Protein AF-A0A2J7ZJS0-F1 (afdb_monomer_lite)

Secondary structure (DSSP, 8-state):
--SHHHHS-TTS-------PPTTBTTTB-SS----HHHHHHHTHHHHHHS-TTSPPS--HHHHHHHHHHH----TT--------HHHHT--TTT---S---SS--TTHHHHHH-GGG-GGGPPPS---HHHHHHHHHHS--TTSPPP------TTS-TT---S--S--SS-PPPHHHHHT----HHHHSPPTTTTS--STTS---PPTT-TT---S--SS-TTSPPPSS--TT-----S-PPPHHHHHS--TTGGGT--THHHHS--

pLDDT: mean 88.12, std 5.74, range [55.56, 97.56]

Sequence (267 aa):
MIRSSKREPLGGSYIRGHQIPGGLGTERPFGVAYDARGKDLARQAATVVFPTDRPSDDDPATHQQYVRSHADFLPGEQRRRDYNWDSAGIDPTAHRFGGVDKDPQRDGVRKALQPSLDPALQAPKVLPKLHEDYKATATDYLGRPKQLGTGNRTNLPPDHTFGVPSMRKGREPGVVQLLTGKYGQDEQAPDADLGKSLREGFRNQTKPGDQDRSFGVPTIRTDVRLPKLRSVASAQNYGNEPDAGQVLRPPLAADLGISDEQFVSLR

Radius of gyration: 97.0 Å; chains: 1; bounding box: 169×39×274 Å

Structure (mmCIF, N/CA/C/O backbone):
data_AF-A0A2J7ZJS0-F1
#
_entry.id   AF-A0A2J7ZJS0-F1
#
loop_
_atom_site.group_PDB
_atom_site.id
_atom_site.type_symbol
_atom_site.label_atom_id
_atom_site.label_alt_id
_atom_site.label_comp_id
_atom_site.label_asym_id
_atom_site.label_entity_id
_atom_site.label_seq_id
_atom_site.pdbx_PDB_ins_code
_atom_site.Cartn_x
_atom_site.Cartn_y
_atom_site.Cartn_z
_atom_site.occupancy
_atom_site.B_iso_or_equiv
_atom_site.auth_seq_id
_atom_site.auth_comp_id
_atom_site.auth_asym_id
_atom_site.auth_atom_id
_atom_site.pdbx_PDB_model_num
ATOM 1 N N . MET A 1 1 ? 99.210 -16.084 -148.920 1.00 55.56 1 MET A N 1
ATOM 2 C CA . MET A 1 1 ? 97.999 -16.614 -148.241 1.00 55.56 1 MET A CA 1
ATOM 3 C C . MET A 1 1 ? 96.775 -15.829 -148.703 1.00 55.56 1 MET A C 1
ATOM 5 O O . MET A 1 1 ? 96.802 -14.608 -148.619 1.00 55.56 1 MET A O 1
ATOM 9 N N . ILE A 1 2 ? 95.738 -16.500 -149.215 1.00 61.75 2 ILE A N 1
ATOM 10 C CA . ILE A 1 2 ? 94.553 -15.884 -149.849 1.00 61.75 2 ILE A CA 1
ATOM 11 C C . ILE A 1 2 ? 93.527 -15.457 -148.774 1.00 61.75 2 ILE A C 1
ATOM 13 O O . ILE A 1 2 ? 93.355 -16.148 -147.777 1.00 61.75 2 ILE A O 1
ATOM 17 N N . ARG A 1 3 ? 92.837 -14.315 -148.947 1.00 69.44 3 ARG A N 1
ATOM 18 C CA . ARG A 1 3 ? 91.834 -13.794 -147.981 1.00 69.44 3 ARG A CA 1
ATOM 19 C C . ARG A 1 3 ? 90.576 -14.666 -147.840 1.00 69.44 3 ARG A C 1
ATOM 21 O O . ARG A 1 3 ? 89.982 -14.655 -146.764 1.00 69.44 3 ARG A O 1
ATOM 28 N N . SER A 1 4 ? 90.188 -15.399 -148.887 1.00 77.12 4 SER A N 1
ATOM 29 C CA . SER A 1 4 ? 89.011 -16.288 -148.889 1.00 77.12 4 SER A CA 1
ATOM 30 C C . SER A 1 4 ? 89.107 -17.344 -147.781 1.00 77.12 4 SER A C 1
ATOM 32 O O . SER A 1 4 ? 88.191 -17.456 -146.972 1.00 77.12 4 SER A O 1
ATOM 34 N N . SER A 1 5 ? 90.277 -17.970 -147.598 1.00 75.75 5 SER A N 1
ATOM 35 C CA . SER A 1 5 ? 90.465 -19.009 -146.575 1.00 75.75 5 SER A CA 1
ATOM 36 C C . SER A 1 5 ? 90.350 -18.512 -145.125 1.00 75.75 5 SER A C 1
ATOM 38 O O . SER A 1 5 ? 90.209 -19.327 -144.221 1.00 75.75 5 SER A O 1
ATOM 40 N N . LYS A 1 6 ? 90.437 -17.194 -144.871 1.00 75.38 6 LYS A N 1
ATOM 41 C CA . LYS A 1 6 ? 90.268 -16.603 -143.527 1.00 75.38 6 LYS A CA 1
ATOM 42 C C . LYS A 1 6 ? 88.839 -16.138 -143.247 1.00 75.38 6 LYS A C 1
ATOM 44 O O . LYS A 1 6 ? 88.451 -16.081 -142.087 1.00 75.38 6 LYS A O 1
ATOM 49 N N . ARG A 1 7 ? 88.093 -15.733 -144.280 1.00 79.38 7 ARG A N 1
ATOM 50 C CA . ARG A 1 7 ? 86.730 -15.188 -144.144 1.00 79.38 7 ARG A CA 1
ATOM 51 C C . ARG A 1 7 ? 85.646 -16.248 -144.297 1.00 79.38 7 ARG A C 1
ATOM 53 O O . ARG A 1 7 ? 84.594 -16.093 -143.691 1.00 79.38 7 ARG A O 1
ATOM 60 N N . GLU A 1 8 ? 85.930 -17.312 -145.043 1.00 81.12 8 GLU A N 1
ATOM 61 C CA . GLU A 1 8 ? 84.989 -18.394 -145.347 1.00 81.12 8 GLU A CA 1
ATOM 62 C C . GLU A 1 8 ? 85.603 -19.774 -145.018 1.00 81.12 8 GLU A C 1
ATOM 64 O O . GLU A 1 8 ? 85.788 -20.604 -145.910 1.00 81.12 8 GLU A O 1
ATOM 69 N N . PRO A 1 9 ? 85.997 -20.039 -143.754 1.00 81.00 9 PRO A N 1
ATOM 70 C CA . PRO A 1 9 ? 86.455 -21.369 -143.357 1.00 81.00 9 PRO A CA 1
ATOM 71 C C . PRO A 1 9 ? 85.288 -22.373 -143.399 1.00 81.00 9 PRO A C 1
ATOM 73 O O . PRO A 1 9 ? 84.231 -22.130 -142.821 1.00 81.00 9 PRO A O 1
ATOM 76 N N . LEU A 1 10 ? 85.470 -23.522 -144.059 1.00 80.25 10 LEU A N 1
ATOM 77 C CA . LEU A 1 10 ? 84.438 -24.563 -144.132 1.00 80.25 10 LEU A CA 1
ATOM 78 C C . LEU A 1 10 ? 84.089 -25.066 -142.717 1.00 80.25 10 LEU A C 1
ATOM 80 O O . LEU A 1 10 ? 84.957 -25.567 -142.007 1.00 80.25 10 LEU A O 1
ATOM 84 N N . GLY A 1 11 ? 82.825 -24.924 -142.307 1.00 79.81 11 GLY A N 1
ATOM 85 C CA . GLY A 1 11 ? 82.329 -25.376 -140.998 1.00 79.81 11 GLY A CA 1
ATOM 86 C C . GLY A 1 11 ? 82.620 -24.444 -139.812 1.00 79.81 11 GLY A C 1
ATOM 87 O O . GLY A 1 11 ? 82.231 -24.765 -138.692 1.00 79.81 11 GLY A O 1
ATOM 88 N N . GLY A 1 12 ? 83.258 -23.289 -140.033 1.00 76.75 12 GLY A N 1
ATOM 89 C CA . GLY A 1 12 ? 83.481 -22.262 -139.011 1.00 76.75 12 GLY A CA 1
ATOM 90 C C . GLY A 1 12 ? 82.881 -20.916 -139.414 1.00 76.75 12 GLY A C 1
ATOM 91 O O . GLY A 1 12 ? 82.776 -20.597 -140.595 1.00 76.75 12 GLY A O 1
ATOM 92 N N . SER A 1 13 ? 82.495 -20.094 -138.440 1.00 80.31 13 SER A N 1
ATOM 93 C CA . SER A 1 13 ? 82.161 -18.692 -138.708 1.00 80.31 13 SER A CA 1
ATOM 94 C C . SER A 1 13 ? 83.426 -17.829 -138.739 1.00 80.31 13 SER A C 1
ATOM 96 O O . SER A 1 13 ? 84.497 -18.231 -138.278 1.00 80.31 13 SER A O 1
ATOM 98 N N . TYR A 1 14 ? 83.323 -16.625 -139.305 1.00 83.00 14 TYR A N 1
ATOM 99 C CA . TYR A 1 14 ? 84.452 -15.702 -139.369 1.00 83.00 14 TYR A CA 1
ATOM 100 C C . TYR A 1 14 ? 84.923 -15.287 -137.967 1.00 83.00 14 TYR A C 1
ATOM 102 O O . TYR A 1 14 ? 84.247 -14.537 -137.257 1.00 83.00 14 TYR A O 1
ATOM 110 N N . ILE A 1 15 ? 86.127 -15.720 -137.595 1.00 81.00 15 ILE A N 1
ATOM 111 C CA . ILE A 1 15 ? 86.771 -15.326 -136.343 1.00 81.00 15 ILE A CA 1
ATOM 112 C C . ILE A 1 15 ? 87.424 -13.956 -136.555 1.00 81.00 15 ILE A C 1
ATOM 114 O O . ILE A 1 15 ? 88.461 -13.832 -137.204 1.00 81.00 15 ILE A O 1
ATOM 118 N N . ARG A 1 16 ? 86.813 -12.907 -135.990 1.00 83.56 16 ARG A N 1
ATOM 119 C CA . ARG A 1 16 ? 87.243 -11.501 -136.149 1.00 83.56 16 ARG A CA 1
ATOM 120 C C . ARG A 1 16 ? 88.568 -11.150 -135.451 1.00 83.56 16 ARG A C 1
ATOM 122 O O . ARG A 1 16 ? 89.019 -10.016 -135.560 1.00 83.56 16 ARG A O 1
ATOM 129 N N . GLY A 1 17 ? 89.181 -12.095 -134.734 1.00 80.56 17 GLY A N 1
ATOM 130 C CA . GLY A 1 17 ? 90.431 -11.886 -133.994 1.00 80.56 17 GLY A CA 1
ATOM 131 C C . GLY A 1 17 ? 90.286 -11.021 -132.736 1.00 80.56 17 GLY A C 1
ATOM 132 O O . GLY A 1 17 ? 91.285 -10.517 -132.232 1.00 80.56 17 GLY A O 1
ATOM 133 N N . HIS A 1 18 ? 89.063 -10.822 -132.233 1.00 83.94 18 HIS A N 1
ATOM 134 C CA . HIS A 1 18 ? 88.839 -10.087 -130.988 1.00 83.94 18 HIS A CA 1
ATOM 135 C C . HIS A 1 18 ? 89.354 -10.884 -129.785 1.00 83.94 18 HIS A C 1
ATOM 137 O O . HIS A 1 18 ? 89.068 -12.074 -129.654 1.00 83.94 18 HIS A O 1
ATOM 143 N N . GLN A 1 19 ? 90.078 -10.209 -128.894 1.00 84.19 19 GLN A N 1
ATOM 144 C CA . GLN A 1 19 ? 90.468 -10.760 -127.600 1.00 84.19 19 GLN A CA 1
ATOM 145 C C . GLN A 1 19 ? 89.268 -10.657 -126.655 1.00 84.19 19 GLN A C 1
ATOM 147 O O . GLN A 1 19 ? 88.957 -9.582 -126.145 1.00 84.19 19 GLN A O 1
ATOM 152 N N . ILE A 1 20 ? 88.547 -11.764 -126.486 1.00 82.06 20 ILE A N 1
ATOM 153 C CA . ILE A 1 20 ? 87.419 -11.837 -125.555 1.00 82.06 20 ILE A CA 1
ATOM 154 C C . ILE A 1 20 ? 87.986 -11.988 -124.129 1.00 82.06 20 ILE A C 1
ATOM 156 O O . ILE A 1 20 ? 88.898 -12.797 -123.941 1.00 82.06 20 ILE A O 1
ATOM 160 N N . PRO A 1 21 ? 87.487 -11.233 -123.125 1.00 83.31 21 PRO A N 1
ATOM 161 C CA . PRO A 1 21 ? 87.915 -11.387 -121.736 1.00 83.31 21 PRO A CA 1
ATOM 162 C C . PRO A 1 21 ? 87.763 -12.833 -121.253 1.00 83.31 21 PRO A C 1
ATOM 164 O O . PRO A 1 21 ? 86.739 -13.469 -121.509 1.00 83.31 21 PRO A O 1
ATOM 167 N N . GLY A 1 22 ? 88.768 -13.337 -120.532 1.00 83.88 22 GLY A N 1
ATOM 168 C CA . GLY A 1 22 ? 88.784 -14.710 -120.022 1.00 83.88 22 GLY A CA 1
ATOM 169 C C . GLY A 1 22 ? 87.493 -15.080 -119.280 1.00 83.88 22 GLY A C 1
ATOM 170 O O . GLY A 1 22 ? 86.962 -14.302 -118.478 1.00 83.88 22 GLY A O 1
ATOM 171 N N . GLY A 1 23 ? 86.957 -16.258 -119.597 1.00 82.56 23 GLY A N 1
ATOM 172 C CA . GLY A 1 23 ? 85.723 -16.783 -119.012 1.00 82.56 23 GLY A CA 1
ATOM 173 C C . GLY A 1 23 ? 84.426 -16.265 -119.650 1.00 82.56 23 GLY A C 1
ATOM 174 O O . GLY A 1 23 ? 83.370 -16.818 -119.360 1.00 82.56 23 GLY A O 1
ATOM 175 N N . LEU A 1 24 ? 84.452 -15.240 -120.514 1.00 84.31 24 LEU A N 1
ATOM 176 C CA . LEU A 1 24 ? 83.245 -14.743 -121.187 1.00 84.31 24 LEU A CA 1
ATOM 177 C C . LEU A 1 24 ? 82.911 -15.630 -122.399 1.00 84.31 24 LEU A C 1
ATOM 179 O O . LEU A 1 24 ? 83.672 -15.698 -123.362 1.00 84.31 24 LEU A O 1
ATOM 183 N N . GLY A 1 25 ? 81.777 -16.326 -122.334 1.00 79.38 25 GLY A N 1
ATOM 184 C CA . GLY A 1 25 ? 81.387 -17.359 -123.300 1.00 79.38 25 GLY A CA 1
ATOM 185 C C . GLY A 1 25 ? 81.728 -18.792 -122.872 1.00 79.38 25 GLY A C 1
ATOM 186 O O . GLY A 1 25 ? 81.309 -19.721 -123.558 1.00 79.38 25 GLY A O 1
ATOM 187 N N . THR A 1 26 ? 82.424 -18.978 -121.740 1.00 82.19 26 THR A N 1
ATOM 188 C CA . THR A 1 26 ? 82.651 -20.292 -121.104 1.00 82.19 26 THR A CA 1
ATOM 189 C C . THR A 1 26 ? 82.093 -20.344 -119.677 1.00 82.19 26 THR A C 1
ATOM 191 O O . THR A 1 26 ? 81.138 -21.070 -119.432 1.00 82.19 26 THR A O 1
ATOM 194 N N . GLU A 1 27 ? 82.635 -19.555 -118.745 1.00 85.50 27 GLU A N 1
ATOM 195 C CA . GLU A 1 27 ? 82.229 -19.522 -117.325 1.00 85.50 27 GLU A CA 1
ATOM 196 C C . GLU A 1 27 ? 81.089 -18.533 -117.055 1.00 85.50 27 GLU A C 1
ATOM 198 O O . GLU A 1 27 ? 80.225 -18.770 -116.213 1.00 85.50 27 GLU A O 1
ATOM 203 N N . ARG A 1 28 ? 81.088 -17.404 -117.770 1.00 85.75 28 ARG A N 1
ATOM 204 C CA . ARG A 1 28 ? 80.085 -16.345 -117.658 1.00 85.75 28 ARG A CA 1
ATOM 205 C C . ARG A 1 28 ? 79.353 -16.184 -118.987 1.00 85.75 28 ARG A C 1
ATOM 207 O O . ARG A 1 28 ? 80.011 -16.049 -120.026 1.00 85.75 28 ARG A O 1
ATOM 214 N N . PRO A 1 29 ? 78.012 -16.159 -118.979 1.00 85.06 29 PRO A N 1
ATOM 215 C CA . PRO A 1 29 ? 77.243 -15.856 -120.175 1.00 85.06 29 PRO A CA 1
ATOM 216 C C . PRO A 1 29 ? 77.424 -14.386 -120.579 1.00 85.06 29 PRO A C 1
ATOM 218 O O . PRO A 1 29 ? 77.841 -13.543 -119.784 1.00 85.06 29 PRO A O 1
ATOM 221 N N . PHE A 1 30 ? 77.095 -14.070 -121.829 1.00 85.44 30 PHE A N 1
ATOM 222 C CA . PHE A 1 30 ? 77.044 -12.688 -122.303 1.00 85.44 30 PHE A CA 1
ATOM 223 C C . PHE A 1 30 ? 75.786 -11.976 -121.768 1.00 85.44 30 PHE A C 1
ATOM 225 O O . PHE A 1 30 ? 74.719 -12.581 -121.695 1.00 85.44 30 PHE A O 1
ATOM 232 N N . GLY A 1 31 ? 75.900 -10.683 -121.441 1.00 86.62 31 GLY A N 1
ATOM 233 C CA . GLY A 1 31 ? 74.803 -9.850 -120.920 1.00 86.62 31 GLY A CA 1
ATOM 234 C C . GLY A 1 31 ? 74.948 -9.478 -119.437 1.00 86.62 31 GLY A C 1
ATOM 235 O O . GLY A 1 31 ? 75.905 -9.876 -118.776 1.00 86.62 31 GLY A O 1
ATOM 236 N N . VAL A 1 32 ? 74.007 -8.679 -118.915 1.00 84.19 32 VAL A N 1
ATOM 237 C CA . VAL A 1 32 ? 73.956 -8.305 -117.488 1.00 84.19 32 VAL A CA 1
ATOM 238 C C . VAL A 1 32 ? 73.224 -9.395 -116.716 1.00 84.19 32 VAL A C 1
ATOM 240 O O . VAL A 1 32 ? 72.047 -9.655 -116.961 1.00 84.19 32 VAL A O 1
ATOM 243 N N . ALA A 1 33 ? 73.916 -10.026 -115.772 1.00 81.25 33 ALA A N 1
ATOM 244 C CA . ALA A 1 33 ? 73.309 -11.029 -114.914 1.00 81.25 33 ALA A CA 1
ATOM 245 C C . ALA A 1 33 ? 72.461 -10.359 -113.822 1.00 81.25 33 ALA A C 1
ATOM 247 O O . ALA A 1 33 ? 72.962 -9.553 -113.038 1.00 81.25 33 ALA A O 1
ATOM 248 N N . TYR A 1 34 ? 71.185 -10.732 -113.746 1.00 80.75 34 TYR A N 1
ATOM 249 C CA . TYR A 1 34 ? 70.362 -10.554 -112.556 1.00 80.75 34 TYR A CA 1
ATOM 250 C C . TYR A 1 34 ? 69.972 -11.941 -112.052 1.00 80.75 34 TYR A C 1
ATOM 252 O O . TYR A 1 34 ? 69.496 -12.780 -112.818 1.00 80.75 34 TYR A O 1
ATOM 260 N N . ASP A 1 35 ? 70.210 -12.207 -110.770 1.00 82.44 35 ASP A N 1
ATOM 261 C CA . ASP A 1 35 ? 69.960 -13.529 -110.204 1.00 82.44 35 ASP A CA 1
ATOM 262 C C . ASP A 1 35 ? 68.472 -13.708 -109.886 1.00 82.44 35 ASP A C 1
ATOM 264 O O . ASP A 1 35 ? 68.023 -13.503 -108.759 1.00 82.44 35 ASP A O 1
ATOM 268 N N . ALA A 1 36 ? 67.682 -14.027 -110.913 1.00 81.56 36 ALA A N 1
ATOM 269 C CA . ALA A 1 36 ? 66.245 -14.240 -110.779 1.00 81.56 36 ALA A CA 1
ATOM 270 C C . ALA A 1 36 ? 65.928 -15.354 -109.769 1.00 81.56 36 ALA A C 1
ATOM 272 O O . ALA A 1 36 ? 65.053 -15.186 -108.924 1.00 81.56 36 ALA A O 1
ATOM 273 N N . ARG A 1 37 ? 66.673 -16.469 -109.820 1.00 82.62 37 ARG A N 1
ATOM 274 C CA . ARG A 1 37 ? 66.463 -17.615 -108.925 1.00 82.62 37 ARG A CA 1
ATOM 275 C C . ARG A 1 37 ? 66.959 -17.333 -107.513 1.00 82.62 37 ARG A C 1
ATOM 277 O O . ARG A 1 37 ? 66.255 -17.669 -106.571 1.00 82.62 37 ARG A O 1
ATOM 284 N N . GLY A 1 38 ? 68.121 -16.702 -107.352 1.00 84.62 38 GLY A N 1
ATOM 285 C CA . GLY A 1 38 ? 68.640 -16.337 -106.033 1.00 84.62 38 GLY A CA 1
ATOM 286 C C . GLY A 1 38 ? 67.782 -15.289 -105.330 1.00 84.62 38 GLY A C 1
ATOM 287 O O . GLY A 1 38 ? 67.537 -15.413 -104.133 1.00 84.62 38 GLY A O 1
ATOM 288 N N . LYS A 1 39 ? 67.245 -14.301 -106.060 1.00 83.00 39 LYS A N 1
ATOM 289 C CA . LYS A 1 39 ? 66.316 -13.308 -105.492 1.00 83.00 39 LYS A CA 1
ATOM 290 C C . LYS A 1 39 ? 64.971 -13.911 -105.094 1.00 83.00 39 LYS A C 1
ATOM 292 O O . LYS A 1 39 ? 64.449 -13.551 -104.041 1.00 83.00 39 LYS A O 1
ATOM 297 N N . ASP A 1 40 ? 64.435 -14.827 -105.898 1.00 84.62 40 ASP A N 1
ATOM 298 C CA . ASP A 1 40 ? 63.199 -15.539 -105.562 1.00 84.62 40 ASP A CA 1
ATOM 299 C C . ASP A 1 40 ? 63.407 -16.479 -104.360 1.00 84.62 40 ASP A C 1
ATOM 301 O O . ASP A 1 40 ? 62.615 -16.486 -103.420 1.00 84.62 40 ASP A O 1
ATOM 305 N N . LEU A 1 41 ? 64.547 -17.181 -104.304 1.00 86.56 41 LEU A N 1
ATOM 306 C CA . LEU A 1 41 ? 64.915 -18.029 -103.166 1.00 86.56 41 LEU A CA 1
ATOM 307 C C . LEU A 1 41 ? 65.152 -17.219 -101.880 1.00 86.56 41 LEU A C 1
ATOM 309 O O . LEU A 1 41 ? 64.805 -17.683 -100.796 1.00 86.56 41 LEU A O 1
ATOM 313 N N . ALA A 1 42 ? 65.688 -15.999 -101.997 1.00 82.56 42 ALA A N 1
ATOM 314 C CA . ALA A 1 42 ? 65.880 -15.085 -100.873 1.00 82.56 42 ALA A CA 1
ATOM 315 C C . ALA A 1 42 ? 64.560 -14.553 -100.287 1.00 82.56 42 ALA A C 1
ATOM 317 O O . ALA A 1 42 ? 64.569 -14.052 -99.166 1.00 82.56 42 ALA A O 1
ATOM 318 N N . ARG A 1 43 ? 63.438 -14.643 -101.023 1.00 82.62 43 ARG A N 1
ATOM 319 C CA . ARG A 1 43 ? 62.076 -14.297 -100.566 1.00 82.62 43 ARG A CA 1
ATOM 320 C C . ARG A 1 43 ? 61.973 -12.969 -99.804 1.00 82.62 43 ARG A C 1
ATOM 322 O O . ARG A 1 43 ? 61.206 -12.847 -98.855 1.00 82.62 43 ARG A O 1
ATOM 329 N N . GLN A 1 44 ? 62.691 -11.943 -100.254 1.00 83.44 44 GLN A N 1
ATOM 330 C CA . GLN A 1 44 ? 62.738 -10.632 -99.585 1.00 83.44 44 GLN A CA 1
ATOM 331 C C . GLN A 1 44 ? 61.359 -9.951 -99.491 1.00 83.44 44 GLN A C 1
ATOM 333 O O . GLN A 1 44 ? 61.119 -9.131 -98.612 1.00 83.44 44 GLN A O 1
ATOM 338 N N . ALA A 1 45 ? 60.416 -10.308 -100.368 1.00 84.12 45 ALA A N 1
ATOM 339 C CA . ALA A 1 45 ? 59.035 -9.845 -100.258 1.00 84.12 45 ALA A CA 1
ATOM 340 C C . ALA A 1 45 ? 58.362 -10.324 -98.957 1.00 84.12 45 ALA A C 1
ATOM 342 O O . ALA A 1 45 ? 57.594 -9.577 -98.361 1.00 84.12 45 ALA A O 1
ATOM 343 N N . ALA A 1 46 ? 58.673 -11.538 -98.486 1.00 85.12 46 ALA A N 1
ATOM 344 C CA . ALA A 1 46 ? 58.088 -12.080 -97.263 1.00 85.12 46 ALA A CA 1
ATOM 345 C C . ALA A 1 46 ? 58.555 -11.310 -96.021 1.00 85.12 46 ALA A C 1
ATOM 347 O O . ALA A 1 46 ? 57.730 -11.005 -95.170 1.00 85.12 46 ALA A O 1
ATOM 348 N N . THR A 1 47 ? 59.837 -10.935 -95.955 1.00 85.69 47 THR A N 1
ATOM 349 C CA . THR A 1 47 ? 60.387 -10.142 -94.842 1.00 85.69 47 THR A CA 1
ATOM 350 C C . THR A 1 47 ? 59.856 -8.710 -94.830 1.00 85.69 47 THR A C 1
ATOM 352 O O . THR A 1 47 ? 59.720 -8.117 -93.773 1.00 85.69 47 THR A O 1
ATOM 355 N N . VAL A 1 48 ? 59.519 -8.138 -95.992 1.00 88.06 48 VAL A N 1
ATOM 356 C CA . VAL A 1 48 ? 58.922 -6.792 -96.063 1.00 88.06 48 VAL A CA 1
ATOM 357 C C . VAL A 1 48 ? 57.447 -6.803 -95.656 1.00 88.06 48 VAL A C 1
ATOM 359 O O . VAL A 1 48 ? 57.004 -5.904 -94.948 1.00 88.06 48 VAL A O 1
ATOM 362 N N . VAL A 1 49 ? 56.676 -7.802 -96.101 1.00 88.56 49 VAL A N 1
ATOM 363 C CA . VAL A 1 49 ? 55.250 -7.928 -95.746 1.00 88.56 49 VAL A CA 1
ATOM 364 C C . VAL A 1 49 ? 55.085 -8.337 -94.280 1.00 88.56 49 VAL A C 1
ATOM 366 O O .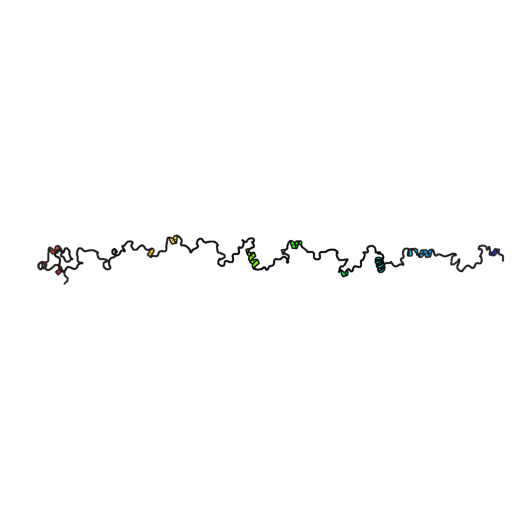 VAL A 1 49 ? 54.193 -7.839 -93.598 1.00 88.56 49 VAL A O 1
ATOM 369 N N . PHE A 1 50 ? 55.958 -9.219 -93.794 1.00 87.06 50 PHE A N 1
ATOM 370 C CA . PHE A 1 50 ? 55.980 -9.707 -92.421 1.00 87.06 50 PHE A CA 1
ATOM 371 C C . PHE A 1 50 ? 57.379 -9.470 -91.836 1.00 87.06 50 PHE A C 1
ATOM 373 O O . PHE A 1 50 ? 58.245 -10.339 -91.968 1.00 87.06 50 PHE A O 1
ATOM 380 N N . PRO A 1 51 ? 57.621 -8.301 -91.215 1.00 84.81 51 PRO A N 1
ATOM 381 C CA . PRO A 1 51 ? 58.928 -7.928 -90.678 1.00 84.81 51 PRO A CA 1
ATOM 382 C C . PRO A 1 51 ? 59.242 -8.719 -89.405 1.00 84.81 51 PRO A C 1
ATOM 384 O O . PRO A 1 51 ? 59.124 -8.220 -88.292 1.00 84.81 51 PRO A O 1
ATOM 387 N N . THR A 1 52 ? 59.616 -9.987 -89.571 1.00 82.62 52 THR A N 1
ATOM 388 C CA . THR A 1 52 ? 59.982 -10.898 -88.475 1.00 82.62 52 THR A CA 1
ATOM 389 C C . THR A 1 52 ? 61.337 -10.575 -87.849 1.00 82.62 52 THR A C 1
ATOM 391 O O . THR A 1 52 ? 61.647 -11.057 -86.766 1.00 82.62 52 THR A O 1
ATOM 394 N N . ASP A 1 53 ? 62.172 -9.816 -88.555 1.00 84.50 53 ASP A N 1
ATOM 395 C CA . ASP A 1 53 ? 63.464 -9.310 -88.095 1.00 84.50 53 ASP A CA 1
ATOM 396 C C . ASP A 1 53 ? 63.331 -8.076 -87.191 1.00 84.50 53 ASP A C 1
ATOM 398 O O . ASP A 1 53 ? 64.243 -7.776 -86.417 1.00 84.50 53 ASP A O 1
ATOM 402 N N . ARG A 1 54 ? 62.192 -7.377 -87.255 1.00 82.69 54 ARG A N 1
ATOM 403 C CA . ARG A 1 54 ? 61.890 -6.252 -86.376 1.00 82.69 54 ARG A CA 1
ATOM 404 C C . ARG A 1 54 ? 61.318 -6.769 -85.047 1.00 82.69 54 ARG A C 1
ATOM 406 O O . ARG A 1 54 ? 60.372 -7.558 -85.067 1.00 82.69 54 ARG A O 1
ATOM 413 N N . PRO A 1 55 ? 61.848 -6.335 -83.888 1.00 82.00 55 PRO A N 1
ATOM 414 C CA . PRO A 1 55 ? 61.221 -6.638 -82.605 1.00 82.00 55 PRO A CA 1
ATOM 415 C C . PRO A 1 55 ? 59.816 -6.025 -82.552 1.00 82.00 55 PRO A C 1
ATOM 417 O O . PRO A 1 55 ? 59.569 -4.997 -83.186 1.00 82.00 55 PRO A O 1
ATOM 420 N N . SER A 1 56 ? 58.895 -6.645 -81.811 1.00 76.44 56 SER A N 1
ATOM 421 C CA . SER A 1 56 ? 57.575 -6.045 -81.606 1.00 76.44 56 SER A CA 1
ATOM 422 C C . SER A 1 56 ? 57.715 -4.695 -80.897 1.00 76.44 56 SER A C 1
ATOM 424 O O . SER A 1 56 ? 58.583 -4.520 -80.041 1.00 76.44 56 SER A O 1
ATOM 426 N N . ASP A 1 57 ? 56.870 -3.731 -81.265 1.00 69.81 57 ASP A N 1
ATOM 427 C CA . ASP A 1 57 ? 56.911 -2.356 -80.745 1.00 69.81 57 ASP A CA 1
ATOM 428 C C . ASP A 1 57 ? 56.326 -2.246 -79.309 1.00 69.81 57 ASP A C 1
ATOM 430 O O . ASP A 1 57 ? 55.866 -1.186 -78.888 1.00 69.81 57 ASP A O 1
ATOM 434 N N . ASP A 1 58 ? 56.356 -3.328 -78.526 1.00 69.69 58 ASP A N 1
ATOM 435 C CA . ASP A 1 58 ? 55.728 -3.424 -77.202 1.00 69.69 58 ASP A CA 1
ATOM 436 C C . ASP A 1 58 ? 56.650 -2.907 -76.085 1.00 69.69 58 ASP A C 1
ATOM 438 O O . ASP A 1 58 ? 56.923 -3.608 -75.106 1.00 69.69 58 ASP A O 1
ATOM 442 N N . ASP A 1 59 ? 57.159 -1.679 -76.213 1.00 82.69 59 ASP A N 1
ATOM 443 C CA . ASP A 1 59 ? 57.824 -1.026 -75.083 1.00 82.69 59 ASP A CA 1
ATOM 444 C C . ASP A 1 59 ? 56.778 -0.313 -74.201 1.00 82.69 59 ASP A C 1
ATOM 446 O O . ASP A 1 59 ? 56.221 0.717 -74.602 1.00 82.69 59 ASP A O 1
ATOM 450 N N . PRO A 1 60 ? 56.516 -0.798 -72.971 1.00 82.44 60 PRO A N 1
ATOM 451 C CA . PRO A 1 60 ? 55.504 -0.214 -72.094 1.00 82.44 60 PRO A CA 1
ATOM 452 C C . PRO A 1 60 ? 55.790 1.249 -71.727 1.00 82.44 60 PRO A C 1
ATOM 454 O O . PRO A 1 60 ? 54.854 1.993 -71.427 1.00 82.44 60 PRO A O 1
ATOM 457 N N . ALA A 1 61 ? 57.054 1.687 -71.744 1.00 85.88 61 ALA A N 1
ATOM 458 C CA . ALA A 1 61 ? 57.407 3.068 -71.424 1.00 85.88 61 ALA A CA 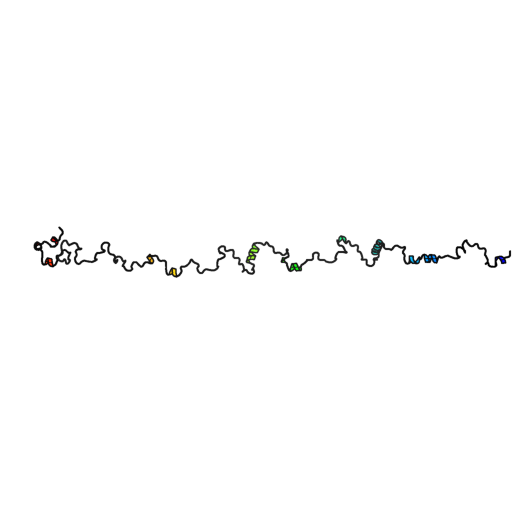1
ATOM 459 C C . ALA A 1 61 ? 57.040 4.034 -72.560 1.00 85.88 61 ALA A C 1
ATOM 461 O O . ALA A 1 61 ? 56.523 5.124 -72.299 1.00 85.88 61 ALA A O 1
ATOM 462 N N . THR A 1 62 ? 57.262 3.634 -73.817 1.00 87.00 62 THR A N 1
ATOM 463 C CA . THR A 1 62 ? 56.856 4.442 -74.978 1.00 87.00 62 THR A CA 1
ATOM 464 C C . THR A 1 62 ? 55.338 4.491 -75.105 1.00 87.00 62 THR A C 1
ATOM 466 O O . THR A 1 62 ? 54.795 5.580 -75.296 1.00 87.00 62 THR A O 1
ATOM 469 N N . HIS A 1 63 ? 54.637 3.375 -74.866 1.00 88.75 63 HIS A N 1
ATOM 470 C CA . HIS A 1 63 ? 53.169 3.342 -74.829 1.00 88.75 63 HIS A CA 1
ATOM 471 C C . HIS A 1 63 ? 52.595 4.389 -73.860 1.00 88.75 63 HIS A C 1
ATOM 473 O O . HIS A 1 63 ? 51.775 5.222 -74.245 1.00 88.75 63 HIS A O 1
ATOM 479 N N . GLN A 1 64 ? 53.103 4.450 -72.622 1.00 87.06 64 GLN A N 1
ATOM 480 C CA . GLN A 1 64 ? 52.660 5.444 -71.631 1.00 87.06 64 GLN A CA 1
ATOM 481 C C . GLN A 1 64 ? 52.877 6.900 -72.088 1.00 87.06 64 GLN A C 1
ATOM 483 O O . GLN A 1 64 ? 52.080 7.784 -71.753 1.00 87.06 64 GLN A O 1
ATOM 488 N N . GLN A 1 65 ? 53.932 7.175 -72.862 1.00 88.38 65 GLN A N 1
ATOM 489 C CA . GLN A 1 65 ? 54.188 8.507 -73.420 1.00 88.38 65 GLN A CA 1
ATOM 490 C C . GLN A 1 65 ? 53.189 8.871 -74.527 1.00 88.38 65 GLN A C 1
ATOM 492 O O . GLN A 1 65 ? 52.709 10.011 -74.560 1.00 88.38 65 GLN A O 1
ATOM 497 N N . TYR A 1 66 ? 52.838 7.926 -75.403 1.00 90.38 66 TYR A N 1
ATOM 498 C CA . TYR A 1 66 ? 51.821 8.119 -76.444 1.00 90.38 66 TYR A CA 1
ATOM 499 C C . TYR A 1 66 ? 50.423 8.309 -75.849 1.00 90.38 66 TYR A C 1
ATOM 501 O O . TYR A 1 66 ? 49.742 9.276 -76.202 1.00 90.38 66 TYR A O 1
ATOM 509 N N . VAL A 1 67 ? 50.053 7.503 -74.848 1.00 90.94 67 VAL A N 1
ATOM 510 C CA . VAL A 1 67 ? 48.812 7.671 -74.072 1.00 90.94 67 VAL A CA 1
ATOM 511 C C . VAL A 1 67 ? 48.709 9.091 -73.501 1.00 90.94 67 VAL A C 1
ATOM 513 O O . VAL A 1 67 ? 47.663 9.736 -73.593 1.00 90.94 67 VAL A O 1
ATOM 516 N N . ARG A 1 68 ? 49.803 9.623 -72.935 1.00 88.56 68 ARG A N 1
ATOM 517 C CA . ARG A 1 68 ? 49.824 10.965 -72.328 1.00 88.56 68 ARG A CA 1
ATOM 518 C C . ARG A 1 68 ? 49.769 12.103 -73.351 1.00 88.56 68 ARG A C 1
ATOM 520 O O . ARG A 1 68 ? 49.146 13.123 -73.068 1.00 88.56 68 ARG A O 1
ATOM 527 N N . SER A 1 69 ? 50.456 11.971 -74.485 1.00 92.06 69 SER A N 1
ATOM 528 C CA . SER A 1 69 ? 50.637 13.058 -75.462 1.00 92.06 69 SER A CA 1
ATOM 529 C C . SER A 1 69 ? 49.554 13.105 -76.542 1.00 92.06 69 SER A C 1
ATOM 531 O O . SER A 1 69 ? 49.131 14.195 -76.919 1.00 92.06 69 SER A O 1
ATOM 533 N N . HIS A 1 70 ? 49.084 11.945 -77.004 1.00 91.69 70 HIS A N 1
ATOM 534 C CA . HIS A 1 70 ? 48.171 11.816 -78.144 1.00 91.69 70 HIS A CA 1
ATOM 535 C C . HIS A 1 70 ? 46.824 11.181 -77.777 1.00 91.69 70 HIS A C 1
ATOM 537 O O . HIS A 1 70 ? 45.955 11.086 -78.639 1.00 91.69 70 HIS A O 1
ATOM 543 N N . ALA A 1 71 ? 46.625 10.789 -76.510 1.00 88.75 71 ALA A N 1
ATOM 544 C CA . ALA A 1 71 ? 45.427 10.079 -76.055 1.00 88.75 71 ALA A CA 1
ATOM 545 C C . ALA A 1 71 ? 45.166 8.779 -76.844 1.00 88.75 71 ALA A C 1
ATOM 547 O O . ALA A 1 71 ? 44.013 8.405 -77.062 1.00 88.75 71 ALA A O 1
ATOM 548 N N . ASP A 1 72 ? 46.244 8.111 -77.262 1.00 90.81 72 ASP A N 1
ATOM 549 C CA . ASP A 1 72 ? 46.217 6.837 -77.978 1.00 90.81 72 ASP A CA 1
ATOM 550 C C . ASP A 1 72 ? 46.268 5.680 -76.972 1.00 90.81 72 ASP A C 1
ATOM 552 O O . ASP A 1 72 ? 47.309 5.410 -76.376 1.00 90.81 72 ASP A O 1
ATOM 556 N N . PHE A 1 73 ? 45.114 5.070 -76.700 1.00 90.31 73 PHE A N 1
ATOM 557 C CA . PHE A 1 73 ? 44.946 4.014 -75.698 1.00 90.31 73 PHE A CA 1
ATOM 558 C C . PHE A 1 73 ? 44.811 2.651 -76.369 1.00 90.31 73 PHE A C 1
ATOM 560 O O . PHE A 1 73 ? 44.191 2.534 -77.429 1.00 90.31 73 PHE A O 1
ATOM 567 N N . LEU A 1 74 ? 45.279 1.593 -75.700 1.00 90.25 74 LEU A N 1
ATOM 568 C CA . LEU A 1 74 ? 44.980 0.241 -76.160 1.00 90.25 74 LEU A CA 1
ATOM 569 C C . LEU A 1 74 ? 43.480 -0.071 -76.004 1.00 90.25 74 LEU A C 1
ATOM 571 O O . LEU A 1 74 ? 42.825 0.420 -75.074 1.00 90.25 74 LEU A O 1
ATOM 575 N N . PRO A 1 75 ? 42.908 -0.925 -76.870 1.00 90.38 75 PRO A N 1
ATOM 576 C CA . PRO A 1 75 ? 41.530 -1.374 -76.714 1.00 90.38 75 PRO A CA 1
ATOM 577 C C . PRO A 1 75 ? 41.287 -2.000 -75.330 1.00 90.38 75 PRO A C 1
ATOM 579 O O . PRO A 1 75 ? 41.963 -2.947 -74.938 1.00 90.38 75 PRO A O 1
ATOM 582 N N . GLY A 1 76 ? 40.303 -1.478 -74.588 1.00 89.25 76 GLY A N 1
ATOM 583 C CA . GLY A 1 76 ? 39.944 -1.957 -73.244 1.00 89.25 76 GLY A CA 1
ATOM 584 C C . GLY A 1 76 ? 40.717 -1.311 -72.085 1.00 89.25 76 GLY A C 1
ATOM 585 O O . GLY A 1 76 ? 40.424 -1.611 -70.927 1.00 89.25 76 GLY A O 1
ATOM 586 N N . GLU A 1 77 ? 41.654 -0.402 -72.361 1.00 90.25 77 GLU A N 1
ATOM 587 C CA . GLU A 1 77 ? 42.376 0.345 -71.330 1.00 90.25 77 GLU A CA 1
ATOM 588 C C . GLU A 1 77 ? 41.511 1.477 -70.742 1.00 90.25 77 GLU A C 1
ATOM 590 O O . GLU A 1 77 ? 40.864 2.245 -71.459 1.00 90.25 77 GLU A O 1
ATOM 595 N N . GLN A 1 78 ? 41.497 1.604 -69.412 1.00 88.38 78 GLN A N 1
ATOM 596 C CA . GLN A 1 78 ? 40.851 2.733 -68.740 1.00 88.38 78 GLN A CA 1
ATOM 597 C C . GLN A 1 78 ? 41.815 3.910 -68.590 1.00 88.38 78 GLN A C 1
ATOM 599 O O . GLN A 1 78 ? 42.980 3.751 -68.235 1.00 88.38 78 GLN A O 1
ATOM 604 N N . ARG A 1 79 ? 41.296 5.130 -68.752 1.00 89.81 79 ARG A N 1
ATOM 605 C CA . ARG A 1 79 ? 42.078 6.354 -68.555 1.00 89.81 79 ARG A CA 1
ATOM 606 C C . ARG A 1 79 ? 42.519 6.513 -67.095 1.00 89.81 79 ARG A C 1
ATOM 608 O O . ARG A 1 79 ? 41.705 6.837 -66.224 1.00 89.81 79 ARG A O 1
ATOM 615 N N . ARG A 1 80 ? 43.824 6.398 -66.849 1.00 88.75 80 ARG A N 1
ATOM 616 C CA . ARG A 1 80 ? 44.456 6.714 -65.561 1.00 88.75 80 ARG A CA 1
ATOM 617 C C . ARG A 1 80 ? 44.589 8.234 -65.389 1.00 88.75 80 ARG A C 1
ATOM 619 O O . ARG A 1 80 ? 44.985 8.938 -66.312 1.00 88.75 80 ARG A O 1
ATOM 626 N N . ARG A 1 81 ? 44.202 8.754 -64.218 1.00 89.56 81 ARG A N 1
ATOM 627 C CA . ARG A 1 81 ? 44.174 10.201 -63.899 1.00 89.56 81 ARG A CA 1
ATOM 628 C C . ARG A 1 81 ? 45.204 10.630 -62.844 1.00 89.56 81 ARG A C 1
ATOM 630 O O . ARG A 1 81 ? 45.091 11.731 -62.324 1.00 89.56 81 ARG A O 1
ATOM 637 N N . ASP A 1 82 ? 46.154 9.756 -62.506 1.00 88.88 82 ASP A N 1
ATOM 638 C CA . ASP A 1 82 ? 47.198 9.987 -61.490 1.00 88.88 82 ASP A CA 1
ATOM 639 C C . ASP A 1 82 ? 46.672 10.540 -60.153 1.00 88.88 82 ASP A C 1
ATOM 641 O O . ASP A 1 82 ? 47.314 11.349 -59.486 1.00 88.88 82 ASP A O 1
ATOM 645 N N . TYR A 1 83 ? 45.483 10.086 -59.740 1.00 91.19 83 TYR A N 1
ATOM 646 C CA . TYR A 1 83 ? 44.969 10.382 -58.407 1.00 91.19 83 TYR A CA 1
ATOM 647 C C . TYR A 1 83 ? 45.864 9.751 -57.339 1.00 91.19 83 TYR A C 1
ATOM 649 O O . TYR A 1 83 ? 46.247 8.584 -57.444 1.00 91.19 83 TYR A O 1
ATOM 657 N N . ASN A 1 84 ? 46.139 10.513 -56.281 1.00 90.81 84 ASN A N 1
ATOM 658 C CA . ASN A 1 84 ? 46.806 10.006 -55.091 1.00 90.81 84 ASN A CA 1
ATOM 659 C C . ASN A 1 84 ? 45.788 9.281 -54.195 1.00 90.81 84 ASN A C 1
ATOM 661 O O . ASN A 1 84 ? 45.233 9.862 -53.262 1.00 90.81 84 ASN A O 1
ATOM 665 N N . TRP A 1 85 ? 45.523 8.016 -54.513 1.00 91.00 85 TRP A N 1
ATOM 666 C CA . TRP A 1 85 ? 44.599 7.160 -53.765 1.00 91.00 85 TRP A CA 1
ATOM 667 C C . TRP A 1 85 ? 45.052 6.897 -52.317 1.00 91.00 85 TRP A C 1
ATOM 669 O O . TRP A 1 85 ? 44.205 6.812 -51.426 1.00 91.00 85 TRP A O 1
ATOM 679 N N . ASP A 1 86 ? 46.364 6.898 -52.058 1.00 89.69 86 ASP A N 1
ATOM 680 C CA . ASP A 1 86 ? 46.932 6.715 -50.715 1.00 89.69 86 ASP A CA 1
ATOM 681 C C . ASP A 1 86 ? 46.571 7.875 -49.784 1.00 89.69 86 ASP A C 1
ATOM 683 O O . ASP A 1 86 ? 46.243 7.662 -48.619 1.00 89.69 86 ASP A O 1
ATOM 687 N N . SER A 1 87 ? 46.547 9.108 -50.305 1.00 90.31 87 SER A N 1
ATOM 688 C CA . SER A 1 87 ? 46.131 10.281 -49.521 1.00 90.31 87 SER A CA 1
ATOM 689 C C . SER A 1 87 ? 44.679 10.205 -49.037 1.00 90.31 87 SER A C 1
ATOM 691 O O . SER A 1 87 ? 44.345 10.774 -48.000 1.00 90.31 87 SER A O 1
ATOM 693 N N . ALA A 1 88 ? 43.823 9.482 -49.764 1.00 85.75 88 ALA A N 1
ATOM 694 C CA . ALA A 1 88 ? 42.440 9.232 -49.380 1.00 85.75 88 ALA A CA 1
ATOM 695 C C . ALA A 1 88 ? 42.278 7.963 -48.523 1.00 85.75 88 ALA A C 1
ATOM 697 O O . ALA A 1 88 ? 41.194 7.739 -47.989 1.00 85.75 88 ALA A O 1
ATOM 698 N N . GLY A 1 89 ? 43.322 7.132 -48.395 1.00 90.06 89 GLY A N 1
ATOM 699 C CA . GLY A 1 89 ? 43.261 5.838 -47.712 1.00 90.06 89 GLY A CA 1
ATOM 700 C C . GLY A 1 89 ? 42.295 4.849 -48.375 1.00 90.06 89 GLY A C 1
ATOM 701 O O . GLY A 1 89 ? 41.693 4.027 -47.686 1.00 90.06 89 GLY A O 1
ATOM 702 N N . ILE A 1 90 ? 42.091 4.964 -49.692 1.00 89.38 90 ILE A N 1
ATOM 703 C CA . ILE A 1 90 ? 41.090 4.204 -50.451 1.00 89.38 90 ILE A CA 1
ATOM 704 C C . ILE A 1 90 ? 41.787 3.360 -51.516 1.00 89.38 90 ILE A C 1
ATOM 706 O O . ILE A 1 90 ? 42.497 3.901 -52.355 1.00 89.38 90 ILE A O 1
ATOM 710 N N . ASP A 1 91 ? 41.500 2.058 -51.549 1.00 90.44 91 ASP A N 1
ATOM 711 C CA . ASP A 1 91 ? 41.835 1.203 -52.692 1.00 90.44 91 ASP A CA 1
ATOM 712 C C . ASP A 1 91 ? 40.735 1.319 -53.769 1.00 90.44 91 ASP A C 1
ATOM 714 O O . ASP A 1 91 ? 39.611 0.867 -53.532 1.00 90.44 91 ASP A O 1
ATOM 718 N N . PRO A 1 92 ? 41.014 1.896 -54.954 1.00 88.06 92 PRO A N 1
ATOM 719 C CA . PRO A 1 92 ? 40.013 2.078 -56.004 1.00 88.06 92 PRO A CA 1
ATOM 720 C C . PRO A 1 92 ? 39.427 0.784 -56.576 1.00 88.06 92 PRO A C 1
ATOM 722 O O . PRO A 1 92 ? 38.375 0.843 -57.212 1.00 88.06 92 PRO A O 1
ATOM 725 N N . THR A 1 93 ? 40.080 -0.364 -56.384 1.00 88.69 93 THR A N 1
ATOM 726 C CA . THR A 1 93 ? 39.585 -1.655 -56.888 1.00 88.69 93 THR A CA 1
ATOM 727 C C . THR A 1 93 ? 38.653 -2.357 -55.902 1.00 88.69 93 THR A C 1
ATOM 729 O O . THR A 1 93 ? 37.687 -2.994 -56.320 1.00 88.69 93 THR A O 1
ATOM 732 N N . ALA A 1 94 ? 38.904 -2.209 -54.598 1.00 89.44 94 ALA A N 1
ATOM 733 C CA . ALA A 1 94 ? 38.145 -2.879 -53.543 1.00 89.44 94 ALA A CA 1
ATOM 734 C C . ALA A 1 94 ? 37.079 -1.987 -52.883 1.00 89.44 94 ALA A C 1
ATOM 736 O O . ALA A 1 94 ? 36.077 -2.487 -52.364 1.00 89.44 94 ALA A O 1
ATOM 737 N N . HIS A 1 95 ? 37.276 -0.667 -52.867 1.00 88.88 95 HIS A N 1
ATOM 738 C CA . HIS A 1 95 ? 36.392 0.252 -52.161 1.00 88.88 95 HIS A CA 1
ATOM 739 C C . HIS A 1 95 ? 35.056 0.446 -52.885 1.00 88.88 95 HIS A C 1
ATOM 741 O O . HIS A 1 95 ? 34.991 0.774 -54.071 1.00 88.88 95 HIS A O 1
ATOM 747 N N . ARG A 1 96 ? 33.955 0.329 -52.138 1.00 85.69 96 ARG A N 1
ATOM 748 C CA . ARG A 1 96 ? 32.613 0.624 -52.643 1.00 85.69 96 ARG A CA 1
ATOM 749 C C . ARG A 1 96 ? 32.333 2.124 -52.549 1.00 85.69 96 ARG A C 1
ATOM 751 O O . ARG A 1 96 ? 32.125 2.655 -51.465 1.00 85.69 96 ARG A O 1
ATOM 758 N N . PHE A 1 97 ? 32.286 2.799 -53.692 1.00 86.94 97 PHE A N 1
ATOM 759 C CA . PHE A 1 97 ? 31.947 4.221 -53.768 1.00 86.94 97 PHE A CA 1
ATOM 760 C C . PHE A 1 97 ? 30.449 4.490 -53.534 1.00 86.94 97 PHE A C 1
ATOM 762 O O . PHE A 1 97 ? 29.601 3.656 -53.851 1.00 86.94 97 PHE A O 1
ATOM 769 N N . GLY A 1 98 ? 30.132 5.681 -53.014 1.00 87.88 98 GLY A N 1
ATOM 770 C CA . GLY A 1 98 ? 28.768 6.137 -52.717 1.00 87.88 98 GLY A CA 1
ATOM 771 C C . GLY A 1 98 ? 28.544 6.445 -51.233 1.00 87.88 98 GLY A C 1
ATOM 772 O O . GLY A 1 98 ? 29.387 6.150 -50.390 1.00 87.88 98 GLY A O 1
ATOM 773 N N . GLY A 1 99 ? 27.408 7.069 -50.911 1.00 84.31 99 GLY A N 1
ATOM 774 C CA . GLY A 1 99 ? 27.010 7.321 -49.526 1.00 84.31 99 GLY A CA 1
ATOM 775 C C . GLY A 1 99 ? 26.610 6.016 -48.846 1.00 84.31 99 GLY A C 1
ATOM 776 O O . GLY A 1 99 ? 25.588 5.427 -49.190 1.00 84.31 99 GLY A O 1
ATOM 777 N N . VAL A 1 100 ? 27.422 5.563 -47.897 1.00 78.81 100 VAL A N 1
ATOM 778 C CA . VAL A 1 100 ? 27.125 4.403 -47.055 1.00 78.81 100 VAL A CA 1
ATOM 779 C C . VAL A 1 100 ? 26.967 4.905 -45.630 1.00 78.81 100 VAL A C 1
ATOM 781 O O . VAL A 1 100 ? 27.791 5.688 -45.152 1.00 78.81 100 VAL A O 1
ATOM 784 N N . ASP A 1 101 ? 25.897 4.472 -44.968 1.00 76.94 101 ASP A N 1
ATOM 785 C CA . ASP A 1 101 ? 25.740 4.696 -43.538 1.00 76.94 101 ASP A CA 1
ATOM 786 C C . ASP A 1 101 ? 26.885 3.982 -42.813 1.00 76.94 101 ASP A C 1
ATOM 788 O O . ASP A 1 101 ? 27.058 2.770 -42.962 1.00 76.94 101 ASP A O 1
ATOM 792 N N . LYS A 1 102 ? 27.719 4.751 -42.109 1.00 77.44 102 LYS A N 1
ATOM 793 C CA . LYS A 1 102 ? 28.921 4.229 -41.448 1.00 77.44 102 LYS A CA 1
ATOM 794 C C . LYS A 1 102 ? 28.555 3.311 -40.286 1.00 77.44 102 LYS A C 1
ATOM 796 O O . LYS A 1 102 ? 29.273 2.347 -40.044 1.00 77.44 102 LYS A O 1
ATOM 801 N N . ASP A 1 103 ? 27.408 3.559 -39.656 1.00 77.00 103 ASP A N 1
ATOM 802 C CA . ASP A 1 103 ? 26.921 2.816 -38.499 1.00 77.00 103 ASP A CA 1
ATOM 803 C C . ASP A 1 103 ? 25.461 2.392 -38.715 1.00 77.00 103 ASP A C 1
ATOM 805 O O . ASP A 1 103 ? 24.554 2.882 -38.035 1.00 77.00 103 ASP A O 1
ATOM 809 N N . PRO A 1 104 ? 25.195 1.458 -39.652 1.00 78.25 104 PRO A N 1
ATOM 810 C CA . PRO A 1 104 ? 23.833 1.043 -39.936 1.00 78.25 104 PRO A CA 1
ATOM 811 C C . PRO A 1 104 ? 23.233 0.404 -38.684 1.00 78.25 104 PRO A C 1
ATOM 813 O O . PRO A 1 104 ? 23.763 -0.581 -38.154 1.00 78.25 104 PRO A O 1
ATOM 816 N N . GLN A 1 105 ? 22.104 0.941 -38.212 1.00 77.81 105 GLN A N 1
ATOM 817 C CA . GLN A 1 105 ? 21.412 0.408 -37.042 1.00 77.81 105 GLN A CA 1
ATOM 818 C C . GLN A 1 105 ? 20.898 -1.008 -37.332 1.00 77.81 105 GLN A C 1
ATOM 820 O O . GLN A 1 105 ? 19.812 -1.222 -37.873 1.00 77.81 105 GLN A O 1
ATOM 825 N N . ARG A 1 106 ? 21.684 -2.009 -36.930 1.00 79.75 106 ARG A N 1
ATOM 826 C CA . ARG A 1 106 ? 21.305 -3.418 -37.054 1.00 79.75 106 ARG A CA 1
ATOM 827 C C . ARG A 1 106 ? 20.150 -3.742 -36.110 1.00 79.75 106 ARG A C 1
ATOM 829 O O . ARG A 1 106 ? 20.135 -3.302 -34.952 1.00 79.75 106 ARG A O 1
ATOM 836 N N . ASP A 1 107 ? 19.206 -4.530 -36.619 1.00 83.44 107 ASP A N 1
ATOM 837 C CA . ASP A 1 107 ? 18.026 -5.029 -35.907 1.00 83.44 107 ASP A CA 1
ATOM 838 C C . ASP A 1 107 ? 17.124 -3.941 -35.299 1.00 83.44 107 ASP A C 1
ATOM 840 O O . ASP A 1 107 ? 16.511 -4.154 -34.251 1.00 83.44 107 ASP A O 1
ATOM 844 N N . GLY A 1 108 ? 17.020 -2.774 -35.944 1.00 84.69 108 GLY A N 1
ATOM 845 C CA . GLY A 1 108 ? 16.231 -1.641 -35.440 1.00 84.69 108 GLY A CA 1
ATOM 846 C C . GLY A 1 108 ? 14.783 -2.003 -35.089 1.00 84.69 108 GLY A C 1
ATOM 847 O O . GLY A 1 108 ? 14.319 -1.691 -33.996 1.00 84.69 108 GLY A O 1
ATOM 848 N N . VAL A 1 109 ? 14.095 -2.750 -35.962 1.00 88.25 109 VAL A N 1
ATOM 849 C CA . VAL A 1 109 ? 12.698 -3.172 -35.735 1.00 88.25 109 VAL A CA 1
ATOM 850 C C . VAL A 1 109 ? 12.573 -4.121 -34.543 1.00 88.25 109 VAL A C 1
ATOM 852 O O . VAL A 1 109 ? 11.664 -3.974 -33.732 1.00 88.25 109 VAL A O 1
ATOM 855 N N . ARG A 1 110 ? 13.503 -5.072 -34.390 1.00 88.25 110 ARG A N 1
ATOM 856 C CA . ARG A 1 110 ? 13.504 -6.011 -33.257 1.00 88.25 110 ARG A CA 1
ATOM 857 C C . ARG A 1 110 ? 13.694 -5.277 -31.933 1.00 88.25 110 ARG A C 1
ATOM 859 O O . ARG A 1 110 ? 12.965 -5.548 -30.983 1.00 88.25 110 ARG A O 1
ATOM 866 N N . LYS A 1 111 ? 14.635 -4.328 -31.894 1.00 88.50 111 LYS A N 1
ATOM 867 C CA . LYS A 1 111 ? 14.882 -3.468 -30.727 1.00 88.50 111 LYS A CA 1
ATOM 868 C C . LYS A 1 111 ? 13.655 -2.617 -30.388 1.00 88.50 111 LYS A C 1
ATOM 870 O O . LYS A 1 111 ? 13.290 -2.525 -29.224 1.00 88.50 111 LYS A O 1
ATOM 875 N N . ALA A 1 112 ? 12.977 -2.067 -31.397 1.00 88.25 112 ALA A N 1
ATOM 876 C CA . ALA A 1 112 ? 11.760 -1.278 -31.206 1.00 88.25 112 ALA A CA 1
ATOM 877 C C . ALA A 1 112 ? 10.561 -2.115 -30.721 1.00 88.25 112 ALA A C 1
ATOM 879 O O . ALA A 1 112 ? 9.755 -1.631 -29.933 1.00 88.25 112 ALA A O 1
ATOM 880 N N . LEU A 1 113 ? 10.444 -3.368 -31.171 1.00 93.06 113 LEU A N 1
ATOM 881 C CA . LEU A 1 113 ? 9.362 -4.271 -30.767 1.00 93.06 113 LEU A CA 1
ATOM 882 C C . LEU A 1 113 ? 9.549 -4.779 -29.330 1.00 93.06 113 LEU A C 1
ATOM 884 O O . LEU A 1 113 ? 8.569 -4.981 -28.617 1.00 93.06 113 LEU A O 1
ATOM 888 N N . GLN A 1 114 ? 10.799 -4.976 -28.896 1.00 91.75 114 GLN A N 1
ATOM 889 C CA . GLN A 1 114 ? 11.147 -5.510 -27.574 1.00 91.75 114 GLN A CA 1
ATOM 890 C C . GLN A 1 114 ? 12.096 -4.567 -26.810 1.00 91.75 114 GLN A C 1
ATOM 892 O O . GLN A 1 114 ? 13.242 -4.935 -26.536 1.00 91.75 114 GLN A O 1
ATOM 897 N N . PRO A 1 115 ? 11.631 -3.367 -26.411 1.00 88.81 115 PRO A N 1
ATOM 898 C CA . PRO A 1 115 ? 12.479 -2.365 -25.761 1.00 88.81 115 PRO A CA 1
ATOM 899 C C . PRO A 1 115 ? 12.980 -2.798 -24.376 1.00 88.81 115 PRO A C 1
ATOM 901 O O . PRO A 1 115 ? 13.973 -2.275 -23.888 1.00 88.81 115 PRO A O 1
ATOM 904 N N . SER A 1 116 ? 12.331 -3.778 -23.739 1.00 90.94 116 SER A N 1
ATOM 905 C CA . SER A 1 116 ? 12.739 -4.320 -22.437 1.00 90.94 116 SER A CA 1
ATOM 906 C C . SER A 1 116 ? 14.073 -5.071 -22.463 1.00 90.94 116 SER A C 1
ATOM 908 O O . SER A 1 116 ? 14.705 -5.217 -21.418 1.00 90.94 116 SER A O 1
ATOM 910 N N . LEU A 1 117 ? 14.500 -5.557 -23.634 1.00 88.94 117 LEU A N 1
ATOM 911 C CA . LEU A 1 117 ? 15.798 -6.212 -23.812 1.00 88.94 117 LEU A CA 1
ATOM 912 C C . LEU A 1 117 ? 16.941 -5.205 -23.982 1.00 88.94 117 LEU A C 1
ATOM 914 O O . LEU A 1 117 ? 18.105 -5.592 -23.887 1.00 88.94 117 LEU A O 1
ATOM 918 N N . ASP A 1 118 ? 16.624 -3.938 -24.254 1.00 89.88 118 ASP A N 1
ATOM 919 C CA . ASP A 1 118 ? 17.622 -2.894 -24.435 1.00 89.88 118 ASP A CA 1
ATOM 920 C C . ASP A 1 118 ? 18.117 -2.399 -23.063 1.00 89.88 118 ASP A C 1
ATOM 922 O O . ASP A 1 118 ? 17.333 -1.847 -22.282 1.00 89.88 118 ASP A O 1
ATOM 926 N N . PRO A 1 119 ? 19.410 -2.573 -22.733 1.00 88.88 119 PRO A N 1
ATOM 927 C CA . PRO A 1 119 ? 19.953 -2.107 -21.462 1.00 88.88 119 PRO A CA 1
ATOM 928 C C . PRO A 1 119 ? 19.900 -0.579 -21.311 1.00 88.88 119 PRO A C 1
ATOM 930 O O . PRO A 1 119 ? 19.920 -0.094 -20.183 1.00 88.88 119 PRO A O 1
ATOM 933 N N . ALA A 1 120 ? 19.806 0.183 -22.407 1.00 89.94 120 ALA A N 1
ATOM 934 C CA . ALA A 1 120 ? 19.745 1.643 -22.359 1.00 89.94 120 ALA A CA 1
ATOM 935 C C . ALA A 1 120 ? 18.367 2.186 -21.933 1.00 89.94 120 ALA A C 1
ATOM 937 O O . ALA A 1 120 ? 18.281 3.308 -21.439 1.00 89.94 120 ALA A O 1
ATOM 938 N N . LEU A 1 121 ? 17.292 1.405 -22.103 1.00 89.69 121 LEU A N 1
ATOM 939 C CA . LEU A 1 121 ? 15.900 1.820 -21.859 1.00 89.69 121 LEU A CA 1
ATOM 940 C C . LEU A 1 121 ? 15.350 1.334 -20.507 1.00 89.69 121 LEU A C 1
ATOM 942 O O . LEU A 1 121 ? 14.138 1.319 -20.281 1.00 89.69 121 LEU A O 1
ATOM 946 N N . GLN A 1 122 ? 16.225 0.930 -19.587 1.00 89.94 122 GLN A N 1
ATOM 947 C CA . GLN A 1 122 ? 15.814 0.460 -18.269 1.00 89.94 122 GLN A CA 1
ATOM 948 C C . GLN A 1 122 ? 15.461 1.626 -17.344 1.00 89.94 122 GLN A C 1
ATOM 950 O O . GLN A 1 122 ? 16.169 2.631 -17.266 1.00 89.94 122 GLN A O 1
ATOM 955 N N . ALA A 1 123 ? 14.369 1.472 -16.594 1.00 90.06 123 ALA A N 1
ATOM 956 C CA . ALA A 1 123 ? 14.016 2.431 -15.559 1.00 90.06 123 ALA A CA 1
ATOM 957 C C . ALA A 1 123 ? 15.103 2.459 -14.465 1.00 90.06 123 ALA A C 1
ATOM 959 O O . ALA A 1 123 ? 15.618 1.401 -14.081 1.00 90.06 123 ALA A O 1
ATOM 960 N N . PRO A 1 124 ? 15.439 3.638 -13.915 1.00 92.25 124 PRO A N 1
ATOM 961 C CA . PRO A 1 124 ? 16.376 3.723 -12.805 1.00 92.25 124 PRO A CA 1
ATOM 962 C C . PRO A 1 124 ? 15.825 2.960 -11.593 1.00 92.25 124 PRO A C 1
ATOM 964 O O . PRO A 1 124 ? 14.695 3.176 -11.161 1.00 92.25 124 PRO A O 1
ATOM 967 N N . LYS A 1 125 ? 16.641 2.061 -11.027 1.00 92.00 125 LYS A N 1
ATOM 968 C CA . LYS A 1 125 ? 16.253 1.221 -9.878 1.00 92.00 125 LYS A CA 1
ATOM 969 C C . LYS A 1 125 ? 16.196 1.996 -8.558 1.00 92.00 125 LYS A C 1
ATOM 971 O O . LYS A 1 125 ? 15.530 1.567 -7.620 1.00 92.00 125 LYS A O 1
ATOM 976 N N . VAL A 1 126 ? 16.924 3.107 -8.473 1.00 95.19 126 VAL A N 1
ATOM 977 C CA . VAL A 1 126 ? 17.005 3.950 -7.279 1.00 95.19 126 VAL A CA 1
ATOM 978 C C . VAL A 1 126 ? 16.315 5.268 -7.577 1.00 95.19 126 VAL A C 1
ATOM 980 O O . VAL A 1 126 ? 16.715 5.993 -8.486 1.00 95.19 126 VAL A O 1
ATOM 983 N N . LEU A 1 127 ? 15.284 5.564 -6.796 1.00 96.06 127 LEU A N 1
ATOM 984 C CA . LEU A 1 127 ? 14.507 6.791 -6.884 1.00 96.06 127 LEU A CA 1
ATOM 985 C C . LEU A 1 127 ? 14.463 7.477 -5.513 1.00 96.06 127 LEU A C 1
ATOM 987 O O . LEU A 1 127 ? 14.690 6.828 -4.485 1.00 96.06 127 LEU A O 1
ATOM 991 N N . PRO A 1 128 ? 14.197 8.793 -5.466 1.00 97.44 128 PRO A N 1
ATOM 992 C CA . PRO A 1 128 ? 14.063 9.506 -4.207 1.00 97.44 128 PRO A CA 1
ATOM 993 C C . PRO A 1 128 ? 12.932 8.918 -3.366 1.00 97.44 128 PRO A C 1
ATOM 995 O O . PRO A 1 128 ? 11.819 8.727 -3.856 1.00 97.44 128 PRO A O 1
ATOM 998 N N . LYS A 1 129 ? 13.193 8.719 -2.072 1.00 97.06 129 LYS A N 1
ATOM 999 C CA . LYS A 1 129 ? 12.207 8.172 -1.131 1.00 97.06 129 LYS A CA 1
ATOM 1000 C C . LYS A 1 129 ? 10.870 8.923 -1.177 1.00 97.06 129 LYS A C 1
ATOM 1002 O O . LYS A 1 129 ? 9.828 8.301 -1.314 1.00 97.06 129 LYS A O 1
ATOM 1007 N N . LEU A 1 130 ? 10.913 10.259 -1.138 1.00 97.56 130 LEU A N 1
ATOM 1008 C CA . LEU A 1 130 ? 9.714 11.104 -1.167 1.00 97.56 130 LEU A CA 1
ATOM 1009 C C . LEU A 1 130 ? 8.846 10.860 -2.415 1.00 97.56 130 LEU A C 1
ATOM 1011 O O . LEU A 1 130 ? 7.622 10.907 -2.332 1.00 97.56 130 LEU A O 1
ATOM 1015 N N . HIS A 1 131 ? 9.479 10.599 -3.562 1.00 96.50 131 HIS A N 1
ATOM 1016 C CA . HIS A 1 131 ? 8.773 10.332 -4.811 1.00 96.50 131 HIS A CA 1
ATOM 1017 C C . HIS A 1 131 ? 8.054 8.981 -4.769 1.00 96.50 131 HIS A C 1
ATOM 1019 O O . HIS A 1 131 ? 6.876 8.907 -5.114 1.00 96.50 131 HIS A O 1
ATOM 1025 N N . GLU A 1 132 ? 8.734 7.930 -4.308 1.00 95.44 132 GLU A N 1
ATOM 1026 C CA . GLU A 1 132 ? 8.139 6.593 -4.212 1.00 95.44 132 GLU A CA 1
ATOM 1027 C C . GLU A 1 132 ? 7.049 6.518 -3.132 1.00 95.44 132 GLU A C 1
ATOM 1029 O O . GLU A 1 132 ? 5.996 5.929 -3.377 1.00 95.44 132 GLU A O 1
ATOM 1034 N N . ASP A 1 133 ? 7.228 7.190 -1.989 1.00 95.56 133 ASP A N 1
ATOM 1035 C CA . ASP A 1 133 ? 6.205 7.285 -0.937 1.00 95.56 133 ASP A CA 1
ATOM 1036 C C . ASP A 1 133 ? 4.927 7.982 -1.459 1.00 95.56 133 ASP A C 1
ATOM 1038 O O . ASP A 1 133 ? 3.806 7.524 -1.208 1.00 95.56 133 ASP A O 1
ATOM 1042 N N . TYR A 1 134 ? 5.078 9.054 -2.251 1.00 96.00 134 TYR A N 1
ATOM 1043 C CA . TYR A 1 134 ? 3.958 9.712 -2.934 1.00 96.00 134 TYR A CA 1
ATOM 1044 C C . TYR A 1 134 ? 3.299 8.778 -3.956 1.00 96.00 134 TYR A C 1
ATOM 1046 O O . TYR A 1 134 ? 2.079 8.602 -3.951 1.00 96.00 134 TYR A O 1
ATOM 1054 N N . LYS A 1 135 ? 4.102 8.135 -4.810 1.00 95.88 135 LYS A N 1
ATOM 1055 C CA . LYS A 1 135 ? 3.630 7.228 -5.861 1.00 95.88 135 LYS A CA 1
ATOM 1056 C C . LYS A 1 135 ? 2.851 6.041 -5.298 1.00 95.88 135 LYS A C 1
ATOM 1058 O O . LYS A 1 135 ? 1.847 5.658 -5.898 1.00 95.88 135 LYS A O 1
ATOM 1063 N N . ALA A 1 136 ? 3.263 5.497 -4.152 1.00 93.81 136 ALA A N 1
ATOM 1064 C CA . ALA A 1 136 ? 2.592 4.390 -3.473 1.00 93.81 136 ALA A CA 1
ATOM 1065 C C . ALA A 1 136 ? 1.153 4.721 -3.036 1.00 93.81 136 ALA A C 1
ATOM 1067 O O . ALA A 1 136 ? 0.310 3.828 -2.997 1.00 93.81 136 ALA A O 1
ATOM 1068 N N . THR A 1 137 ? 0.866 5.992 -2.737 1.00 95.56 137 THR A N 1
ATOM 1069 C CA . THR A 1 137 ? -0.481 6.460 -2.362 1.00 95.56 137 THR A CA 1
ATOM 1070 C C . THR A 1 137 ? -1.251 7.016 -3.567 1.00 95.56 137 THR A C 1
ATOM 1072 O O . THR A 1 137 ? -2.464 6.855 -3.664 1.00 95.56 137 THR A O 1
ATOM 1075 N N . ALA A 1 138 ? -0.562 7.669 -4.507 1.00 95.38 138 ALA A N 1
ATOM 1076 C CA . ALA A 1 138 ? -1.193 8.323 -5.652 1.00 95.38 138 ALA A CA 1
ATOM 1077 C C . ALA A 1 138 ? -1.615 7.345 -6.764 1.00 95.38 138 ALA A C 1
ATOM 1079 O O . ALA A 1 138 ? -2.628 7.575 -7.428 1.00 95.38 138 ALA A O 1
ATOM 1080 N N . THR A 1 139 ? -0.843 6.274 -6.975 1.00 96.44 139 THR A N 1
ATOM 1081 C CA . THR A 1 139 ? -1.054 5.315 -8.071 1.00 96.44 139 THR A CA 1
ATOM 1082 C C . THR A 1 139 ? -2.120 4.285 -7.712 1.00 96.44 139 THR A C 1
ATOM 1084 O O . THR A 1 139 ? -2.088 3.702 -6.628 1.00 96.44 139 THR A O 1
ATOM 1087 N N . ASP A 1 140 ? -3.019 4.000 -8.654 1.00 95.88 140 ASP A N 1
ATOM 1088 C CA . ASP A 1 140 ? -3.977 2.901 -8.538 1.00 95.88 140 ASP A CA 1
ATOM 1089 C C . ASP A 1 140 ? -3.376 1.608 -9.112 1.00 95.88 140 ASP A C 1
ATOM 1091 O O . ASP A 1 140 ? -2.800 1.600 -10.201 1.00 95.88 140 ASP A O 1
ATOM 1095 N N . TYR A 1 141 ? -3.512 0.503 -8.377 1.00 93.81 141 TYR A N 1
ATOM 1096 C CA . TYR A 1 141 ? -2.967 -0.801 -8.758 1.00 93.81 141 TYR A CA 1
ATOM 1097 C C . TYR A 1 141 ? -4.084 -1.793 -9.075 1.00 93.81 141 TYR A C 1
ATOM 1099 O O . TYR A 1 141 ? -5.122 -1.827 -8.417 1.00 93.81 141 TYR A O 1
ATOM 1107 N N . LEU A 1 142 ? -3.849 -2.664 -10.054 1.00 95.56 142 LEU A N 1
ATOM 1108 C CA . LEU A 1 142 ? -4.772 -3.752 -10.370 1.00 95.56 142 LEU A CA 1
ATOM 1109 C C . LEU A 1 142 ? -4.862 -4.744 -9.198 1.00 95.56 142 LEU A C 1
ATOM 1111 O O . LEU A 1 142 ? -3.852 -5.129 -8.609 1.00 95.56 142 LEU A O 1
ATOM 1115 N N . GLY A 1 143 ? -6.083 -5.162 -8.852 1.00 95.75 143 GLY A N 1
ATOM 1116 C CA . GLY A 1 143 ? -6.346 -6.144 -7.792 1.00 95.75 143 GLY A CA 1
ATOM 1117 C C . GLY A 1 143 ? -6.205 -5.622 -6.356 1.00 95.75 143 GLY A C 1
ATOM 1118 O O . GLY A 1 143 ? -6.453 -6.371 -5.411 1.00 95.75 143 GLY A O 1
ATOM 1119 N N . ARG A 1 144 ? -5.837 -4.350 -6.162 1.00 94.38 144 ARG A N 1
ATOM 1120 C CA . ARG A 1 144 ? -5.805 -3.696 -4.849 1.00 94.38 144 ARG A CA 1
ATOM 1121 C C . ARG A 1 144 ? -6.724 -2.472 -4.864 1.00 94.38 144 ARG A C 1
ATOM 1123 O O . ARG A 1 144 ? -6.718 -1.733 -5.843 1.00 94.38 144 ARG A O 1
ATOM 1130 N N . PRO A 1 145 ? -7.506 -2.228 -3.802 1.00 93.75 145 PRO A N 1
ATOM 1131 C CA . PRO A 1 145 ? -8.203 -0.958 -3.667 1.00 93.75 145 PRO A CA 1
ATOM 1132 C C . PRO A 1 145 ? -7.194 0.188 -3.504 1.00 93.75 145 PRO A C 1
ATOM 1134 O O . PRO A 1 145 ? -6.042 -0.028 -3.113 1.00 93.75 145 PRO A O 1
ATOM 1137 N N . LYS A 1 146 ? -7.642 1.412 -3.792 1.00 94.25 146 LYS A N 1
ATOM 1138 C CA . LYS A 1 146 ? -6.819 2.620 -3.692 1.00 94.25 146 LYS A CA 1
ATOM 1139 C C . LYS A 1 146 ? -6.289 2.818 -2.272 1.00 94.25 146 LYS A C 1
ATOM 1141 O O . LYS A 1 146 ? -7.054 2.796 -1.308 1.00 94.25 146 LYS A O 1
ATOM 1146 N N . GLN A 1 147 ? -4.988 3.070 -2.155 1.00 94.94 147 GLN A N 1
ATOM 1147 C CA . GLN A 1 147 ? -4.370 3.430 -0.884 1.00 94.94 147 GLN A CA 1
ATOM 1148 C C . GLN A 1 147 ? -4.644 4.904 -0.580 1.00 94.94 147 GLN A C 1
ATOM 1150 O O . GLN A 1 147 ? -4.285 5.780 -1.355 1.00 94.94 147 GLN A O 1
ATOM 1155 N N . LEU A 1 148 ? -5.276 5.189 0.560 1.00 95.00 148 LEU A N 1
ATOM 1156 C CA . LEU A 1 148 ? -5.643 6.558 0.960 1.00 95.00 148 LEU A CA 1
ATOM 1157 C C . LEU A 1 148 ? -4.657 7.196 1.951 1.00 95.00 148 LEU A C 1
ATOM 1159 O O . LEU A 1 148 ? -4.958 8.229 2.539 1.00 95.00 148 LEU A O 1
ATOM 1163 N N . GLY A 1 149 ? -3.490 6.585 2.167 1.00 92.50 149 GLY A N 1
ATOM 1164 C CA . GLY A 1 149 ? -2.460 7.152 3.042 1.00 92.50 149 GLY A CA 1
ATOM 1165 C C . GLY A 1 149 ? -2.805 7.065 4.531 1.00 92.50 149 GLY A C 1
ATOM 1166 O O . GLY A 1 149 ? -2.512 7.974 5.304 1.00 92.50 149 GLY A O 1
ATOM 1167 N N . THR A 1 150 ? -3.432 5.973 4.969 1.00 88.38 150 THR A N 1
ATOM 1168 C CA . THR A 1 150 ? -3.615 5.716 6.400 1.00 88.38 150 THR A CA 1
ATOM 1169 C C . THR A 1 150 ? -2.299 5.204 6.978 1.00 88.38 150 THR A C 1
ATOM 1171 O O . THR A 1 150 ? -1.913 4.068 6.707 1.00 88.38 150 THR A O 1
ATOM 1174 N N . GLY A 1 151 ? -1.596 6.031 7.756 1.00 90.25 151 GLY A N 1
ATOM 1175 C CA . GLY A 1 151 ? -0.407 5.592 8.494 1.00 90.25 151 GLY A CA 1
ATOM 1176 C C . GLY A 1 151 ? -0.675 4.343 9.350 1.00 90.25 151 GLY A C 1
ATOM 1177 O O . GLY A 1 151 ? -1.828 4.007 9.638 1.00 90.25 151 GLY A O 1
ATOM 1178 N N . ASN A 1 152 ? 0.385 3.645 9.765 1.00 90.94 152 ASN A N 1
ATOM 1179 C CA . ASN A 1 152 ? 0.245 2.398 10.517 1.00 90.94 152 ASN A CA 1
ATOM 1180 C C . ASN A 1 152 ? -0.406 2.644 11.893 1.00 90.94 152 ASN A C 1
ATOM 1182 O O . ASN A 1 152 ? 0.161 3.322 12.750 1.00 90.94 152 ASN A O 1
ATOM 1186 N N . ARG A 1 153 ? -1.601 2.083 12.107 1.00 91.31 153 ARG A N 1
ATOM 1187 C CA . ARG A 1 153 ? -2.339 2.181 13.372 1.00 91.31 153 ARG A CA 1
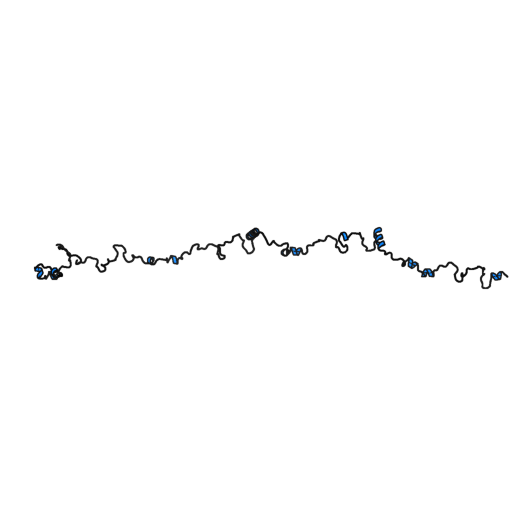ATOM 1188 C C . ARG A 1 153 ? -1.906 1.046 14.301 1.00 91.31 153 ARG A C 1
ATOM 1190 O O . ARG A 1 153 ? -2.539 -0.002 14.332 1.00 91.31 153 ARG A O 1
ATOM 1197 N N . THR A 1 154 ? -0.866 1.282 15.098 1.00 89.81 154 THR A N 1
ATOM 1198 C CA . THR A 1 154 ? -0.269 0.291 16.021 1.00 89.81 154 THR A CA 1
ATOM 1199 C C . THR A 1 154 ? -1.229 -0.265 17.075 1.00 89.81 154 THR A C 1
ATOM 1201 O O . THR A 1 154 ? -0.972 -1.321 17.640 1.00 89.81 154 THR A O 1
ATOM 1204 N N . ASN A 1 155 ? -2.336 0.430 17.345 1.00 92.19 155 ASN A N 1
ATOM 1205 C CA . ASN A 1 155 ? -3.313 0.038 18.363 1.00 92.19 155 ASN A CA 1
ATOM 1206 C C . ASN A 1 155 ? -4.354 -0.974 17.851 1.00 92.19 155 ASN A C 1
ATOM 1208 O O . ASN A 1 155 ? -5.232 -1.371 18.613 1.00 92.19 155 ASN A O 1
ATOM 1212 N N . LEU A 1 156 ? -4.303 -1.350 16.570 1.00 93.25 156 LEU A N 1
ATOM 1213 C CA . LEU A 1 156 ? -5.263 -2.262 15.956 1.00 93.25 156 LEU A CA 1
ATOM 1214 C C . LEU A 1 156 ? -4.569 -3.580 15.591 1.00 93.25 156 LEU A C 1
ATOM 1216 O O . LEU A 1 156 ? -3.704 -3.578 14.712 1.00 93.25 156 LEU A O 1
ATOM 1220 N N . PRO A 1 157 ? -4.920 -4.706 16.238 1.00 94.38 157 PRO A N 1
ATOM 1221 C CA . PRO A 1 157 ? -4.397 -6.005 15.835 1.00 94.38 157 PRO A CA 1
ATOM 1222 C C . PRO A 1 157 ? -4.930 -6.409 14.445 1.00 94.38 157 PRO A C 1
ATOM 1224 O O . PRO A 1 157 ? -6.009 -5.957 14.056 1.00 94.38 157 PRO A O 1
ATOM 1227 N N . PRO A 1 158 ? -4.233 -7.293 13.702 1.00 93.25 158 PRO A N 1
ATOM 1228 C CA . PRO A 1 158 ? -4.671 -7.741 12.374 1.00 93.25 158 PRO A CA 1
ATOM 1229 C C . PRO A 1 158 ? -6.050 -8.418 12.349 1.00 93.25 158 PRO A C 1
ATOM 1231 O O . PRO A 1 158 ? -6.732 -8.363 11.333 1.00 93.25 158 PRO A O 1
ATOM 1234 N N . ASP A 1 159 ? -6.459 -9.026 13.466 1.00 95.88 159 ASP A N 1
ATOM 1235 C CA . ASP A 1 159 ? -7.757 -9.699 13.644 1.00 95.88 159 ASP A CA 1
ATOM 1236 C C . ASP A 1 159 ? -8.858 -8.749 14.168 1.00 95.88 159 ASP A C 1
ATOM 1238 O O . ASP A 1 159 ? -9.948 -9.161 14.558 1.00 95.88 159 ASP A O 1
ATOM 1242 N N . HIS A 1 160 ? -8.584 -7.441 14.228 1.00 95.12 160 HIS A N 1
ATOM 1243 C CA . HIS A 1 160 ? -9.574 -6.463 14.664 1.00 95.12 160 HIS A CA 1
ATOM 1244 C C . HIS A 1 160 ? -10.711 -6.334 13.646 1.00 95.12 160 HIS A C 1
ATOM 1246 O O . HIS A 1 160 ? -10.522 -5.865 12.523 1.00 95.12 160 HIS A O 1
ATOM 1252 N N . THR A 1 161 ? -11.928 -6.654 14.073 1.00 94.75 161 THR A N 1
ATOM 1253 C CA . THR A 1 161 ? -13.135 -6.384 13.294 1.00 94.75 161 THR A CA 1
ATOM 1254 C C . THR A 1 161 ? -13.531 -4.915 13.420 1.00 94.75 161 THR A C 1
ATOM 1256 O O . THR A 1 161 ? -13.904 -4.457 14.503 1.00 94.75 161 THR A O 1
ATOM 1259 N N . PHE A 1 162 ? -13.487 -4.178 12.310 1.00 93.44 162 PHE A N 1
ATOM 1260 C CA . PHE A 1 162 ? -13.956 -2.794 12.261 1.00 93.44 162 PHE A CA 1
ATOM 1261 C C . PHE A 1 162 ? -15.475 -2.690 12.444 1.00 93.44 162 PHE A C 1
ATOM 1263 O O . PHE A 1 162 ? -16.230 -3.597 12.098 1.00 93.44 162 PHE A O 1
ATOM 1270 N N . GLY A 1 163 ? -15.924 -1.535 12.936 1.00 94.88 163 GLY A N 1
ATOM 1271 C CA . GLY A 1 163 ? -17.329 -1.246 13.213 1.00 94.88 163 GLY A CA 1
ATOM 1272 C C . GLY A 1 163 ? -17.532 -0.840 14.667 1.00 94.88 163 GLY A C 1
ATOM 1273 O O . GLY A 1 163 ? -16.575 -0.582 15.396 1.00 94.88 163 GLY A O 1
ATOM 1274 N N . VAL A 1 164 ? -18.792 -0.757 15.090 1.00 92.56 164 VAL A N 1
ATOM 1275 C CA . VAL A 1 164 ? -19.138 -0.451 16.481 1.00 92.56 164 VAL A CA 1
ATOM 1276 C C . VAL A 1 164 ? -19.868 -1.655 17.071 1.00 92.56 164 VAL A C 1
ATOM 1278 O O . VAL A 1 164 ? -20.937 -1.998 16.562 1.00 92.56 164 VAL A O 1
ATOM 1281 N N . PRO A 1 165 ? -19.335 -2.302 18.126 1.00 93.75 165 PRO A N 1
ATOM 1282 C CA . PRO A 1 165 ? -20.032 -3.405 18.769 1.00 93.75 165 PRO A CA 1
ATOM 1283 C C . PRO A 1 165 ? -21.338 -2.907 19.394 1.00 93.75 165 PRO A C 1
ATOM 1285 O O . PRO A 1 165 ? -21.426 -1.776 19.883 1.00 93.75 165 PRO A O 1
ATOM 1288 N N . SER A 1 166 ? -22.355 -3.768 19.398 1.00 93.12 166 SER A N 1
ATOM 1289 C CA . SER A 1 166 ? -23.647 -3.477 20.030 1.00 93.12 166 SER A CA 1
ATOM 1290 C C . SER A 1 166 ? -23.491 -3.216 21.531 1.00 93.12 166 SER A C 1
ATOM 1292 O O . SER A 1 166 ? -24.064 -2.273 22.069 1.00 93.12 166 SER A O 1
ATOM 1294 N N . MET A 1 167 ? -22.643 -4.002 22.194 1.00 92.62 167 MET A N 1
ATOM 1295 C CA . MET A 1 167 ? -22.272 -3.830 23.595 1.00 92.62 167 MET A CA 1
ATOM 1296 C C . MET A 1 167 ? -21.006 -2.971 23.696 1.00 92.62 167 MET A C 1
ATOM 1298 O O . MET A 1 167 ? -19.900 -3.446 23.460 1.00 92.62 167 MET A O 1
ATOM 1302 N N . ARG A 1 168 ? -21.171 -1.684 24.022 1.00 90.12 168 ARG A N 1
ATOM 1303 C CA . ARG A 1 168 ? -20.052 -0.725 24.171 1.00 90.12 168 ARG A CA 1
ATOM 1304 C C . ARG A 1 168 ? -19.499 -0.640 25.591 1.00 90.12 168 ARG A C 1
ATOM 1306 O O . ARG A 1 168 ? -18.427 -0.082 25.808 1.00 90.12 168 ARG A O 1
ATOM 1313 N N . LYS A 1 169 ? -20.287 -1.082 26.565 1.00 90.38 169 LYS A N 1
ATOM 1314 C CA . LYS A 1 169 ? -19.956 -1.061 27.990 1.00 90.38 169 LYS A CA 1
ATOM 1315 C C . LYS A 1 169 ? -19.582 -2.467 28.448 1.00 90.38 169 LYS A C 1
ATOM 1317 O O . LYS A 1 169 ? -19.543 -3.397 27.644 1.00 90.38 169 LYS A O 1
ATOM 1322 N N . GLY A 1 170 ? -19.286 -2.603 29.739 1.00 90.56 170 GLY A N 1
ATOM 1323 C CA . GLY A 1 170 ? -19.141 -3.912 30.366 1.00 90.56 170 GLY A CA 1
ATOM 1324 C C . GLY A 1 170 ? -20.390 -4.771 30.163 1.00 90.56 170 GLY A C 1
ATOM 1325 O O . GLY A 1 170 ? -21.448 -4.279 29.768 1.00 90.56 170 GLY A O 1
ATOM 1326 N N . ARG A 1 171 ? -20.259 -6.071 30.425 1.00 92.31 171 ARG A N 1
ATOM 1327 C CA . ARG A 1 171 ? -21.362 -7.010 30.251 1.00 92.31 171 ARG A CA 1
ATOM 1328 C C . ARG A 1 171 ? -22.514 -6.648 31.187 1.00 92.31 171 ARG A C 1
ATOM 1330 O O . ARG A 1 171 ? -22.408 -6.837 32.395 1.00 92.31 171 ARG A O 1
ATOM 1337 N N . GLU A 1 172 ? -23.606 -6.152 30.617 1.00 91.94 172 GLU A N 1
ATOM 1338 C CA . GLU A 1 172 ? -24.841 -5.922 31.362 1.00 91.94 172 GLU A CA 1
ATOM 1339 C C . GLU A 1 172 ? -25.429 -7.263 31.835 1.00 91.94 172 GLU A C 1
ATOM 1341 O O . GLU A 1 172 ? -25.306 -8.276 31.126 1.00 91.94 172 GLU A O 1
ATOM 1346 N N . PRO A 1 173 ? -26.031 -7.304 33.039 1.00 92.00 173 PRO A N 1
ATOM 1347 C CA . PRO A 1 173 ? -26.647 -8.516 33.553 1.00 92.00 173 PRO A CA 1
ATOM 1348 C C . PRO A 1 173 ? -27.808 -8.937 32.649 1.00 92.00 173 PRO A C 1
ATOM 1350 O O . PRO A 1 173 ? -28.614 -8.119 32.211 1.00 92.00 173 PRO A O 1
ATOM 1353 N N . GLY A 1 174 ? -27.895 -10.237 32.366 1.00 92.75 174 GLY A N 1
ATOM 1354 C CA . GLY A 1 174 ? -29.032 -10.790 31.633 1.00 92.75 174 GLY A CA 1
ATOM 1355 C C . GLY A 1 174 ? -30.323 -10.720 32.454 1.00 92.75 174 GLY A C 1
ATOM 1356 O O . GLY A 1 174 ? -30.287 -10.606 33.678 1.00 92.75 174 GLY A O 1
ATOM 1357 N N . VAL A 1 175 ? -31.470 -10.869 31.784 1.00 94.19 175 VAL A N 1
ATOM 1358 C CA . VAL A 1 175 ? -32.798 -10.758 32.419 1.00 94.19 175 VAL A CA 1
ATOM 1359 C C . VAL A 1 175 ? -32.970 -11.682 33.627 1.00 94.19 175 VAL A C 1
ATOM 1361 O O . VAL A 1 175 ? -33.500 -11.263 34.648 1.00 94.19 175 VAL A O 1
ATOM 1364 N N . VAL A 1 176 ? -32.460 -12.915 33.552 1.00 93.75 176 VAL A N 1
ATOM 1365 C CA . VAL A 1 176 ? -32.568 -13.891 34.646 1.00 93.75 176 VAL A CA 1
ATOM 1366 C C . VAL A 1 176 ? -31.842 -13.394 35.892 1.00 93.75 176 VAL A C 1
ATOM 1368 O O . VAL A 1 176 ? -32.418 -13.399 36.972 1.00 93.75 176 VAL A O 1
ATOM 1371 N N . GLN A 1 177 ? -30.615 -12.889 35.733 1.00 93.44 177 GLN A N 1
ATOM 1372 C CA . GLN A 1 177 ? -29.827 -12.353 36.845 1.00 93.44 177 GLN A CA 1
ATOM 1373 C C . GLN A 1 177 ? -30.496 -11.129 37.485 1.00 93.44 177 GLN A C 1
ATOM 1375 O O . GLN A 1 177 ? -30.324 -10.900 38.679 1.00 93.44 177 GLN A O 1
ATOM 1380 N N . LEU A 1 178 ? -31.238 -10.346 36.700 1.00 93.25 178 LEU A N 1
ATOM 1381 C CA . LEU A 1 178 ? -31.966 -9.184 37.198 1.00 93.25 178 LEU A CA 1
ATOM 1382 C C . LEU A 1 178 ? -33.241 -9.581 37.960 1.00 93.25 178 LEU A C 1
ATOM 1384 O O . LEU A 1 178 ? -33.557 -8.961 38.968 1.00 93.25 178 LEU A O 1
ATOM 1388 N N . LEU A 1 179 ? -33.950 -10.617 37.499 1.00 93.44 179 LEU A N 1
ATOM 1389 C CA . LEU A 1 179 ? -35.146 -11.145 38.166 1.00 93.44 179 LEU A CA 1
ATOM 1390 C C . LEU A 1 179 ? -34.806 -11.837 39.489 1.00 93.44 179 LEU A C 1
ATOM 1392 O O . LEU A 1 179 ? -35.496 -11.644 40.484 1.00 93.44 179 LEU A O 1
ATOM 1396 N N . THR A 1 180 ? -33.738 -12.635 39.509 1.00 90.94 180 THR A N 1
ATOM 1397 C CA . THR A 1 180 ? -33.259 -13.336 40.706 1.00 90.94 180 THR A CA 1
ATOM 1398 C C . THR A 1 180 ? -32.083 -12.575 41.308 1.00 90.94 180 THR A C 1
ATOM 1400 O O . THR A 1 180 ? -30.953 -13.077 41.331 1.00 90.94 180 THR A O 1
ATOM 1403 N N . GLY A 1 181 ? -32.332 -11.328 41.712 1.00 89.12 181 GLY A N 1
ATOM 1404 C CA . GLY A 1 181 ? -31.327 -10.460 42.321 1.00 89.12 181 GLY A CA 1
ATOM 1405 C C . GLY A 1 181 ? -30.529 -11.162 43.428 1.00 89.12 181 GLY A C 1
ATOM 1406 O O . GLY A 1 181 ? -30.975 -12.131 44.045 1.00 89.12 181 GLY A O 1
ATOM 1407 N N . LYS A 1 182 ? -29.305 -10.692 43.673 1.00 90.62 182 LYS A N 1
ATOM 1408 C CA . LYS A 1 182 ? -28.446 -11.252 44.721 1.00 90.62 182 LYS A CA 1
ATOM 1409 C C . LYS A 1 182 ? -28.794 -10.605 46.057 1.00 90.62 182 LYS A C 1
ATOM 1411 O O . LYS A 1 182 ? -28.207 -9.584 46.396 1.00 90.62 182 LYS A O 1
ATOM 1416 N N . TYR A 1 183 ? -29.737 -11.209 46.766 1.00 93.25 183 TYR A N 1
ATOM 1417 C CA . TYR A 1 183 ? -30.151 -10.784 48.101 1.00 93.25 183 TYR A CA 1
ATOM 1418 C C . TYR A 1 183 ? -29.368 -11.523 49.187 1.00 93.25 183 TYR A C 1
ATOM 1420 O O . TYR A 1 183 ? -29.059 -12.711 49.025 1.00 93.25 183 TYR A O 1
ATOM 1428 N N . GLY A 1 184 ? -29.060 -10.826 50.280 1.00 92.62 184 GLY A N 1
ATOM 1429 C CA . GLY A 1 184 ? -28.490 -11.423 51.491 1.00 92.62 184 GLY A CA 1
ATOM 1430 C C . GLY A 1 184 ? -29.432 -12.448 52.133 1.00 92.62 184 GLY A C 1
ATOM 1431 O O . GLY A 1 184 ? -30.615 -12.514 51.806 1.00 92.62 184 GLY A O 1
ATOM 1432 N N . GLN A 1 185 ? -28.926 -13.283 53.044 1.00 93.12 185 GLN A N 1
ATOM 1433 C CA . GLN A 1 185 ? -29.774 -14.266 53.739 1.00 93.12 185 GLN A CA 1
ATOM 1434 C C . GLN A 1 185 ? -30.850 -13.588 54.603 1.00 93.12 185 GLN A C 1
ATOM 1436 O O . GLN A 1 185 ? -31.947 -14.113 54.748 1.00 93.12 185 GLN A O 1
ATOM 1441 N N . ASP A 1 186 ? -30.523 -12.433 55.169 1.00 92.00 186 ASP A N 1
ATOM 1442 C CA . ASP A 1 186 ? -31.406 -11.550 55.923 1.00 92.00 186 ASP A CA 1
ATOM 1443 C C . ASP A 1 186 ? -32.473 -10.894 55.041 1.00 92.00 186 ASP A C 1
ATOM 1445 O O . ASP A 1 186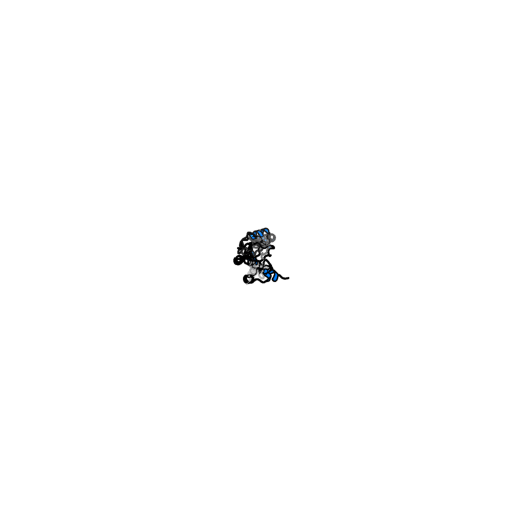 ? -33.635 -10.871 55.421 1.00 92.00 186 ASP A O 1
ATOM 1449 N N . GLU A 1 187 ? -32.110 -10.440 53.841 1.00 91.81 187 GLU A N 1
ATOM 1450 C CA . GLU A 1 187 ? -33.064 -9.890 52.864 1.00 91.81 187 GLU A CA 1
ATOM 1451 C C . GLU A 1 187 ? -33.985 -10.963 52.261 1.00 91.81 187 GLU A C 1
ATOM 1453 O O . GLU A 1 187 ? -35.100 -10.667 51.840 1.00 91.81 187 GLU A O 1
ATOM 1458 N N . GLN A 1 188 ? -33.519 -12.215 52.199 1.00 93.00 188 GLN A N 1
ATOM 1459 C CA . GLN A 1 188 ? -34.340 -13.370 51.819 1.00 93.00 188 GLN A CA 1
ATOM 1460 C C . GLN A 1 188 ? -35.215 -13.875 52.971 1.00 93.00 188 GLN A C 1
ATOM 1462 O O . GLN A 1 188 ? -36.168 -14.623 52.731 1.00 93.00 188 GLN A O 1
ATOM 1467 N N . ALA A 1 189 ? -34.873 -13.533 54.216 1.00 92.69 189 ALA A N 1
ATOM 1468 C CA . ALA A 1 189 ? -35.643 -13.947 55.372 1.00 92.69 189 ALA A CA 1
ATOM 1469 C C . ALA A 1 189 ? -36.979 -13.187 55.411 1.00 92.69 189 ALA A C 1
ATOM 1471 O O . ALA A 1 189 ? -37.050 -12.023 55.021 1.00 92.69 189 ALA A O 1
ATOM 1472 N N . PRO A 1 190 ? -38.056 -13.832 55.883 1.00 93.75 190 PRO A N 1
ATOM 1473 C CA . PRO A 1 190 ? -39.333 -13.160 56.055 1.00 93.75 190 PRO A CA 1
ATOM 1474 C C . PRO A 1 190 ? -39.247 -12.063 57.127 1.00 93.75 190 PRO A C 1
ATOM 1476 O O . PRO A 1 190 ? -38.462 -12.162 58.075 1.00 93.75 190 PRO A O 1
ATOM 1479 N N . ASP A 1 191 ? -40.113 -11.057 57.004 1.00 91.88 191 ASP A N 1
ATOM 1480 C CA . ASP A 1 191 ? -40.177 -9.928 57.931 1.00 91.88 191 ASP A CA 1
ATOM 1481 C C . ASP A 1 191 ? -40.429 -10.377 59.382 1.00 91.88 191 ASP A C 1
ATOM 1483 O O . ASP A 1 191 ? -41.180 -11.314 59.674 1.00 91.88 191 ASP A O 1
ATOM 1487 N N . ALA A 1 192 ? -39.789 -9.691 60.329 1.00 89.50 192 ALA A N 1
ATOM 1488 C CA . ALA A 1 192 ? -39.745 -10.117 61.728 1.00 89.50 192 ALA A CA 1
ATOM 1489 C C . ALA A 1 192 ? -41.068 -9.932 62.502 1.00 89.50 192 ALA A C 1
ATOM 1491 O O . ALA A 1 192 ? -41.221 -10.498 63.593 1.00 89.50 192 ALA A O 1
ATOM 1492 N N . ASP A 1 193 ? -41.991 -9.117 61.988 1.00 88.25 193 ASP A N 1
ATOM 1493 C CA . ASP A 1 193 ? -43.300 -8.817 62.583 1.00 88.25 193 ASP A CA 1
ATOM 1494 C C . ASP A 1 193 ? -44.404 -9.798 62.150 1.00 88.25 193 ASP A C 1
ATOM 1496 O O . ASP A 1 193 ? -45.529 -9.749 62.657 1.00 88.25 193 ASP A O 1
ATOM 1500 N N . LEU A 1 194 ? -44.075 -10.758 61.282 1.00 88.12 194 LEU A N 1
ATOM 1501 C CA . LEU A 1 194 ? -44.985 -11.829 60.909 1.00 88.12 194 LEU A CA 1
ATOM 1502 C C . LEU A 1 194 ? -45.252 -12.751 62.111 1.00 88.12 194 LEU A C 1
ATOM 1504 O O . LEU A 1 194 ? -44.351 -13.344 62.707 1.00 88.12 194 LEU A O 1
ATOM 1508 N N . GLY A 1 195 ? -46.530 -12.874 62.482 1.00 88.31 195 GLY A N 1
ATOM 1509 C CA . GLY A 1 195 ? -47.007 -13.787 63.529 1.00 88.31 195 GLY A CA 1
ATOM 1510 C C . GLY A 1 195 ? -46.830 -13.308 64.976 1.00 88.31 195 GLY A C 1
ATOM 1511 O O . GLY A 1 195 ? -47.232 -14.022 65.894 1.00 88.31 195 GLY A O 1
ATOM 1512 N N . LYS A 1 196 ? -46.264 -12.116 65.220 1.00 87.94 196 LYS A N 1
ATOM 1513 C CA . LYS A 1 196 ? -46.115 -11.551 66.574 1.00 87.94 196 LYS A CA 1
ATOM 1514 C C . LYS A 1 196 ? -46.009 -10.029 66.561 1.00 87.94 196 LYS A C 1
ATOM 1516 O O . LYS A 1 196 ? -45.375 -9.436 65.700 1.00 87.94 196 LYS A O 1
ATOM 1521 N N . SER A 1 197 ? -46.550 -9.388 67.594 1.00 89.81 197 SER A N 1
ATOM 1522 C CA . SER A 1 197 ? -46.331 -7.956 67.809 1.00 89.81 197 SER A CA 1
ATOM 1523 C C . SER A 1 197 ? -44.907 -7.697 68.314 1.00 89.81 197 SER A C 1
ATOM 1525 O O . SER A 1 197 ? -44.512 -8.189 69.374 1.00 89.81 197 SER A O 1
ATOM 1527 N N . LEU A 1 198 ? -44.145 -6.893 67.567 1.00 89.50 198 LEU A N 1
ATOM 1528 C CA . LEU A 1 198 ? -42.836 -6.367 67.980 1.00 89.50 198 LEU A CA 1
ATOM 1529 C C . LEU A 1 198 ? -42.933 -5.009 68.696 1.00 89.50 198 LEU A C 1
ATOM 1531 O O . LEU A 1 198 ? -41.942 -4.535 69.265 1.00 89.50 198 LEU A O 1
ATOM 1535 N N . ARG A 1 199 ? -44.117 -4.381 68.698 1.00 90.19 199 ARG A N 1
ATOM 1536 C CA . ARG A 1 199 ? -44.337 -3.067 69.307 1.00 90.19 199 ARG A CA 1
ATOM 1537 C C . ARG A 1 199 ? -44.135 -3.151 70.814 1.00 90.19 199 ARG A C 1
ATOM 1539 O O . ARG A 1 199 ? -44.788 -3.943 71.493 1.00 90.19 199 ARG A O 1
ATOM 1546 N N . GLU A 1 200 ? -43.241 -2.318 71.334 1.00 88.00 200 GLU A N 1
ATOM 1547 C CA . GLU A 1 200 ? -43.031 -2.180 72.774 1.00 88.00 200 GLU A CA 1
ATOM 1548 C C . GLU A 1 200 ? -44.369 -1.900 73.489 1.00 88.00 200 GLU A C 1
ATOM 1550 O O . GLU A 1 200 ? -45.191 -1.120 73.007 1.00 88.00 200 GLU A O 1
ATOM 1555 N N . GLY A 1 201 ? -44.622 -2.602 74.596 1.00 87.75 201 GLY A N 1
ATOM 1556 C CA . GLY A 1 201 ? -45.892 -2.560 75.333 1.00 87.75 201 GLY A CA 1
ATOM 1557 C C . GLY A 1 201 ? -46.942 -3.583 74.881 1.00 87.75 201 GLY A C 1
ATOM 1558 O O . GLY A 1 201 ? -47.783 -3.968 75.684 1.00 87.75 201 GLY A O 1
ATOM 1559 N N . PHE A 1 202 ? -46.855 -4.094 73.649 1.00 87.12 202 PHE A N 1
ATOM 1560 C CA . PHE A 1 202 ? -47.772 -5.111 73.107 1.00 87.12 202 PHE A CA 1
ATOM 1561 C C . PHE A 1 202 ? -47.049 -6.399 72.696 1.00 87.12 202 PHE A C 1
ATOM 1563 O O . PHE A 1 202 ? -47.600 -7.210 71.952 1.00 87.12 202 PHE A O 1
ATOM 1570 N N . ARG A 1 203 ? -45.796 -6.581 73.126 1.00 90.19 203 ARG A N 1
ATOM 1571 C CA . ARG A 1 203 ? -45.029 -7.797 72.842 1.00 90.19 203 ARG A CA 1
ATOM 1572 C C . ARG A 1 203 ? -45.612 -8.951 73.642 1.00 90.19 203 ARG A C 1
ATOM 1574 O O . ARG A 1 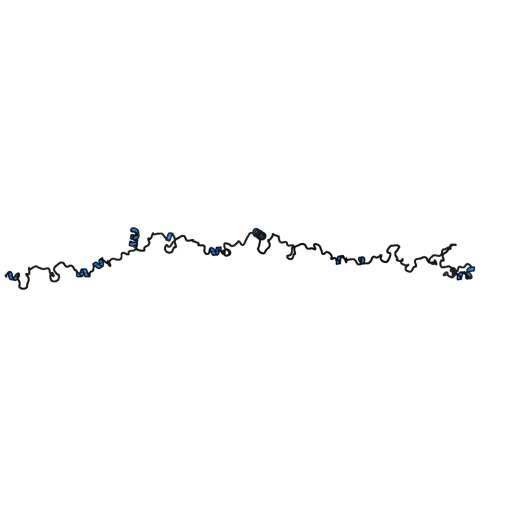203 ? -45.741 -8.851 74.858 1.00 90.19 203 ARG A O 1
ATOM 1581 N N . ASN A 1 204 ? -45.883 -10.066 72.972 1.00 87.38 204 ASN A N 1
ATOM 1582 C CA . ASN A 1 204 ? -46.286 -11.307 73.631 1.00 87.38 204 ASN A CA 1
ATOM 1583 C C . ASN A 1 204 ? -45.057 -12.053 74.183 1.00 87.38 204 ASN A C 1
ATOM 1585 O O . ASN A 1 204 ? -44.748 -13.169 73.777 1.00 87.38 204 ASN A O 1
ATOM 1589 N N . GLN A 1 205 ? -44.287 -11.371 75.029 1.00 88.31 205 GLN A N 1
ATOM 1590 C CA . GLN A 1 205 ? -43.131 -11.918 75.730 1.00 88.31 205 GLN A CA 1
ATOM 1591 C C . GLN A 1 205 ? -43.334 -11.660 77.217 1.00 88.31 205 GLN A C 1
ATOM 1593 O O . GLN A 1 205 ? -43.538 -10.517 77.630 1.00 88.31 205 GLN A O 1
ATOM 1598 N N . THR A 1 206 ? -43.306 -12.722 78.017 1.00 89.19 206 THR A N 1
ATOM 1599 C CA . THR A 1 206 ? -43.405 -12.606 79.471 1.00 89.19 206 THR A CA 1
ATOM 1600 C C . THR A 1 206 ? -42.105 -12.054 80.048 1.00 89.19 206 THR A C 1
ATOM 1602 O O . THR A 1 206 ? -41.032 -12.157 79.448 1.00 89.19 206 THR A O 1
ATOM 1605 N N . LYS A 1 207 ? -42.191 -11.434 81.229 1.00 89.69 207 LYS A N 1
ATOM 1606 C CA . LYS A 1 207 ? -40.992 -11.015 81.956 1.00 89.69 207 LYS A CA 1
ATOM 1607 C C . LYS A 1 207 ? -40.205 -12.252 82.413 1.00 89.69 207 LYS A C 1
ATOM 1609 O O . LYS A 1 207 ? -40.817 -13.255 82.789 1.00 89.69 207 LYS A O 1
ATOM 1614 N N . PRO A 1 208 ? -38.861 -12.198 82.413 1.00 91.25 208 PRO A N 1
ATOM 1615 C CA . PRO A 1 208 ? -38.052 -13.290 82.941 1.00 91.25 208 PRO A CA 1
ATOM 1616 C C . PRO A 1 208 ? -38.399 -13.521 84.421 1.00 91.25 208 PRO A C 1
ATOM 1618 O O . PRO A 1 208 ? -38.375 -12.579 85.208 1.00 91.25 208 PRO A O 1
ATOM 1621 N N . GLY A 1 209 ? -38.745 -14.762 84.780 1.00 90.19 209 GLY A N 1
ATOM 1622 C CA . GLY A 1 209 ? -39.207 -15.151 86.123 1.00 90.19 209 GLY A CA 1
ATOM 1623 C C . GLY A 1 209 ? -40.724 -15.351 86.259 1.00 90.19 209 GLY A C 1
ATOM 1624 O O . GLY A 1 209 ? -41.148 -16.073 87.152 1.00 90.19 209 GLY A O 1
ATOM 1625 N N . ASP A 1 210 ? -41.527 -14.809 85.337 1.00 89.69 210 ASP A N 1
ATOM 1626 C CA . ASP A 1 210 ? -42.998 -14.898 85.358 1.00 89.69 210 ASP A CA 1
ATOM 1627 C C . ASP A 1 210 ? -43.551 -15.821 84.250 1.00 89.69 210 ASP A C 1
ATOM 1629 O O . ASP A 1 210 ? -44.677 -15.639 83.791 1.00 89.69 210 ASP A O 1
ATOM 1633 N N . GLN A 1 211 ? -42.763 -16.790 83.770 1.00 90.44 211 GLN A N 1
ATOM 1634 C CA . GLN A 1 211 ? -43.153 -17.658 82.643 1.00 90.44 211 GLN A CA 1
ATOM 1635 C C . GLN A 1 211 ? -44.412 -18.482 82.945 1.00 90.44 211 GLN A C 1
ATOM 1637 O O . GLN A 1 211 ? -45.283 -18.586 82.086 1.00 90.44 211 GLN A O 1
ATOM 1642 N N . ASP A 1 212 ? -44.537 -18.968 84.182 1.00 91.56 212 ASP A N 1
ATOM 1643 C CA . ASP A 1 212 ? -45.658 -19.802 84.634 1.00 91.56 212 ASP A CA 1
ATOM 1644 C C . ASP A 1 212 ? -46.694 -19.019 85.461 1.00 91.56 212 ASP A C 1
ATOM 1646 O O . ASP A 1 212 ? -47.661 -19.580 85.984 1.00 91.56 212 ASP A O 1
ATOM 1650 N N . ARG A 1 213 ? -46.507 -17.702 85.617 1.00 91.31 213 ARG A N 1
ATOM 1651 C CA . ARG A 1 213 ? -47.422 -16.866 86.395 1.00 91.31 213 ARG A CA 1
ATOM 1652 C C . ARG A 1 213 ? -48.678 -16.582 85.575 1.00 91.31 213 ARG A C 1
ATOM 1654 O O . ARG A 1 213 ? -48.621 -16.054 84.470 1.00 91.31 213 ARG A O 1
ATOM 1661 N N . SER A 1 214 ? -49.842 -16.814 86.171 1.00 90.88 214 SER A N 1
ATOM 1662 C CA . SER A 1 214 ? -51.104 -16.323 85.611 1.00 90.88 214 SER A CA 1
ATOM 1663 C C . SER A 1 214 ? -51.196 -14.798 85.757 1.00 90.88 214 SER A C 1
ATOM 1665 O O . SER A 1 214 ? -51.197 -14.265 86.871 1.00 90.88 214 SER A O 1
ATOM 1667 N N . PHE A 1 215 ? -51.270 -14.073 84.638 1.00 91.56 215 PHE A N 1
ATOM 1668 C CA . PHE A 1 215 ? -51.451 -12.619 84.641 1.00 91.56 215 PHE A CA 1
ATOM 1669 C C . PHE A 1 215 ? -52.923 -12.268 84.885 1.00 91.56 215 PHE A C 1
ATOM 1671 O O . PHE A 1 215 ? -53.755 -12.349 83.986 1.00 91.56 215 PHE A O 1
ATOM 1678 N N . GLY A 1 216 ? -53.244 -11.883 86.121 1.00 91.50 216 GLY A N 1
ATOM 1679 C CA . GLY A 1 216 ? -54.594 -11.515 86.542 1.00 91.50 216 GLY A CA 1
ATOM 1680 C C . GLY A 1 216 ? -54.679 -11.256 88.046 1.00 91.50 216 GLY A C 1
ATOM 1681 O O . GLY A 1 216 ? -53.661 -11.246 88.742 1.00 91.50 216 GLY A O 1
ATOM 1682 N N . VAL A 1 217 ? -55.899 -11.042 88.543 1.00 92.06 217 VAL A N 1
ATOM 1683 C CA . VAL A 1 217 ? -56.191 -10.875 89.975 1.00 92.06 217 VAL A CA 1
ATOM 1684 C C . VAL A 1 217 ? -56.902 -12.141 90.472 1.00 92.06 217 VAL A C 1
ATOM 1686 O O . VAL A 1 217 ? -58.013 -12.400 90.007 1.00 92.06 217 VAL A O 1
ATOM 1689 N N . PRO A 1 218 ? -56.297 -12.948 91.369 1.00 93.44 218 PRO A N 1
ATOM 1690 C CA . PRO A 1 218 ? -56.948 -14.139 91.908 1.00 93.44 218 PRO A CA 1
ATOM 1691 C C . PRO A 1 218 ? -58.110 -13.767 92.835 1.00 93.44 218 PRO A C 1
ATOM 1693 O O . PRO A 1 218 ? -58.083 -12.731 93.502 1.00 93.44 218 PRO A O 1
ATOM 1696 N N . THR A 1 219 ? -59.117 -14.640 92.906 1.00 92.38 219 THR A N 1
ATOM 1697 C CA . THR A 1 219 ? -60.297 -14.452 93.766 1.00 92.38 219 THR A CA 1
ATOM 1698 C C . THR A 1 219 ? -59.948 -14.492 95.257 1.00 92.38 219 THR A C 1
ATOM 1700 O O . THR A 1 219 ? -60.503 -13.717 96.029 1.00 92.38 219 THR A O 1
ATOM 1703 N N . ILE A 1 220 ? -59.010 -15.356 95.660 1.00 91.62 220 ILE A N 1
ATOM 1704 C CA . ILE A 1 220 ? -58.474 -15.413 97.027 1.00 91.62 220 ILE A CA 1
ATOM 1705 C C . ILE A 1 220 ? -57.130 -14.685 97.026 1.00 91.62 220 ILE A C 1
ATOM 1707 O O . ILE A 1 220 ? -56.219 -15.060 96.287 1.00 91.62 220 ILE A O 1
ATOM 1711 N N . ARG A 1 221 ? -57.007 -13.630 97.835 1.00 92.31 221 ARG A N 1
ATOM 1712 C CA . ARG A 1 221 ? -55.880 -12.686 97.793 1.00 92.31 221 ARG A CA 1
ATOM 1713 C C . ARG A 1 221 ? -54.746 -13.091 98.736 1.00 92.31 221 ARG A C 1
ATOM 1715 O O . ARG A 1 221 ? -54.288 -12.283 99.540 1.00 92.31 221 ARG A O 1
ATOM 1722 N N . THR A 1 222 ? -54.279 -14.337 98.622 1.00 90.06 222 THR A N 1
ATOM 1723 C CA . THR A 1 222 ? -53.095 -14.835 99.358 1.00 90.06 222 THR A CA 1
ATOM 1724 C C . THR A 1 222 ? -51.801 -14.130 98.942 1.00 90.06 222 THR A C 1
ATOM 1726 O O . THR A 1 222 ? -50.822 -14.135 99.682 1.00 90.06 222 THR A O 1
ATOM 1729 N N . ASP A 1 223 ? -51.796 -13.498 97.765 1.00 89.06 223 ASP A N 1
ATOM 1730 C CA . ASP A 1 223 ? -50.685 -12.722 97.213 1.00 89.06 223 ASP A CA 1
ATOM 1731 C C . ASP A 1 223 ? -50.492 -11.354 97.893 1.00 89.06 223 ASP A C 1
ATOM 1733 O O . ASP A 1 223 ? -49.473 -10.691 97.682 1.00 89.06 223 ASP A O 1
ATOM 1737 N N . VAL A 1 224 ? -51.456 -10.914 98.704 1.00 89.94 224 VAL A N 1
ATOM 1738 C CA . VAL A 1 224 ? -51.449 -9.606 99.364 1.00 89.94 224 VAL A CA 1
ATOM 1739 C C . VAL A 1 224 ? -51.105 -9.756 100.841 1.00 89.94 224 VAL A C 1
ATOM 1741 O O . VAL A 1 224 ? -51.605 -10.635 101.537 1.00 89.94 224 VAL A O 1
ATOM 1744 N N . ARG A 1 225 ? -50.272 -8.847 101.357 1.00 90.31 225 ARG A N 1
ATOM 1745 C CA . ARG A 1 225 ? -49.986 -8.776 102.796 1.00 90.31 225 ARG A CA 1
ATOM 1746 C C . ARG A 1 225 ? -51.256 -8.416 103.567 1.00 90.31 225 ARG A C 1
ATOM 1748 O O . ARG A 1 225 ? -51.890 -7.409 103.249 1.00 90.31 225 ARG A O 1
ATOM 1755 N N . LEU A 1 226 ? -51.572 -9.189 104.606 1.00 88.88 226 LEU A N 1
ATOM 1756 C CA . LEU A 1 226 ? -52.724 -8.917 105.463 1.00 88.88 226 LEU A CA 1
ATOM 1757 C C . LEU A 1 226 ? -52.622 -7.506 106.079 1.00 88.88 226 LEU A C 1
ATOM 1759 O O . LEU A 1 226 ? -51.547 -7.109 106.547 1.00 88.88 226 LEU A O 1
ATOM 1763 N N . PRO A 1 227 ? -53.719 -6.726 106.085 1.00 89.38 227 PRO A N 1
ATOM 1764 C CA . PRO A 1 227 ? -53.723 -5.398 106.681 1.00 89.38 227 PRO A CA 1
ATOM 1765 C C . PRO A 1 227 ? -53.569 -5.485 108.204 1.00 89.38 227 PRO A C 1
ATOM 1767 O O . PRO A 1 227 ? -54.145 -6.359 108.846 1.00 89.38 227 PRO A O 1
ATOM 1770 N N . LYS A 1 228 ? -52.839 -4.531 108.801 1.00 89.62 228 LYS A N 1
ATOM 1771 C CA . LYS A 1 228 ? -52.629 -4.471 110.264 1.00 89.62 228 LYS A CA 1
ATOM 1772 C C . LYS A 1 228 ? -53.937 -4.337 111.054 1.00 89.62 228 LYS A C 1
ATOM 1774 O O . LYS A 1 228 ? -54.032 -4.836 112.167 1.00 89.62 228 LYS A O 1
ATOM 1779 N N . LEU A 1 229 ? -54.920 -3.639 110.486 1.00 89.69 229 LEU A N 1
ATOM 1780 C CA . LEU A 1 229 ? -56.280 -3.512 111.004 1.00 89.69 229 LEU A CA 1
ATOM 1781 C C . LEU A 1 229 ? -57.246 -3.774 109.850 1.00 89.69 229 LEU A C 1
ATOM 1783 O O . LEU A 1 229 ? -57.144 -3.132 108.801 1.00 89.69 229 LEU A O 1
ATOM 1787 N N . ARG A 1 230 ? -58.165 -4.729 110.025 1.00 87.06 230 ARG A N 1
ATOM 1788 C CA . ARG A 1 230 ? -59.180 -5.038 109.010 1.00 87.06 230 ARG A CA 1
ATOM 1789 C C . ARG A 1 230 ? -60.192 -3.891 108.932 1.00 87.06 230 ARG A C 1
ATOM 1791 O O . ARG A 1 230 ? -60.670 -3.407 109.954 1.00 87.06 230 ARG A O 1
ATOM 1798 N N . SER A 1 231 ? -60.520 -3.468 107.709 1.00 91.31 231 SER A N 1
ATOM 1799 C CA . SER A 1 231 ? -61.620 -2.526 107.473 1.00 91.31 231 SER A CA 1
ATOM 1800 C C . SER A 1 231 ? -62.957 -3.178 107.819 1.00 91.31 231 SER A C 1
ATOM 1802 O O . SER A 1 231 ? -63.161 -4.358 107.534 1.00 91.31 231 SER A O 1
ATOM 1804 N N . VAL A 1 232 ? -63.887 -2.386 108.355 1.00 88.81 232 VAL A N 1
ATOM 1805 C CA . VAL A 1 232 ? -65.255 -2.823 108.683 1.00 88.81 232 VAL A CA 1
ATOM 1806 C C . VAL A 1 232 ? -66.035 -3.243 107.427 1.00 88.81 232 VAL A C 1
ATOM 1808 O O . VAL A 1 232 ? -66.923 -4.082 107.501 1.00 88.81 232 VAL A O 1
ATOM 1811 N N . ALA A 1 233 ? -65.673 -2.699 106.261 1.00 91.62 233 ALA A N 1
ATOM 1812 C CA . ALA A 1 233 ? -66.291 -2.988 104.964 1.00 91.62 233 ALA A CA 1
ATOM 1813 C C . ALA A 1 233 ? -65.366 -3.807 104.039 1.00 91.62 233 ALA A C 1
ATOM 1815 O O . ALA A 1 233 ? -65.346 -3.608 102.824 1.00 91.62 233 ALA A O 1
ATOM 1816 N N . SER A 1 234 ? -64.535 -4.692 104.600 1.00 88.31 234 SER A N 1
ATOM 1817 C CA . SER A 1 234 ? -63.648 -5.547 103.801 1.00 88.31 234 SER A CA 1
ATOM 1818 C C . SER A 1 234 ? -64.444 -6.614 103.040 1.00 88.31 234 SER A C 1
ATOM 1820 O O . SER A 1 234 ? -64.941 -7.552 103.650 1.00 88.31 234 SER A O 1
ATOM 1822 N N . ALA A 1 235 ? -64.508 -6.502 101.710 1.00 90.19 235 ALA A N 1
ATOM 1823 C CA . ALA A 1 235 ? -65.183 -7.466 100.827 1.00 90.19 235 ALA A CA 1
ATOM 1824 C C . ALA A 1 235 ? -64.254 -8.556 100.247 1.00 90.19 235 ALA A C 1
ATOM 1826 O O . ALA A 1 235 ? -64.682 -9.354 99.418 1.00 90.19 235 ALA A O 1
ATOM 1827 N N . GLN A 1 236 ? -62.969 -8.558 100.619 1.00 89.25 236 GLN A N 1
ATOM 1828 C CA . GLN A 1 236 ? -61.956 -9.476 100.085 1.00 89.25 236 GLN A CA 1
ATOM 1829 C C . GLN A 1 236 ? -61.541 -10.516 101.128 1.00 89.25 236 GLN A C 1
ATOM 1831 O O . GLN A 1 236 ? -61.296 -10.156 102.282 1.00 89.25 236 GLN A O 1
ATOM 1836 N N . ASN A 1 237 ? -61.404 -11.768 100.683 1.00 90.56 237 ASN A N 1
ATOM 1837 C CA . ASN A 1 237 ? -60.845 -12.876 101.455 1.00 90.56 237 ASN A CA 1
ATOM 1838 C C . ASN A 1 237 ? -59.324 -12.978 101.201 1.00 90.56 237 ASN A C 1
ATOM 1840 O O . ASN A 1 237 ? -58.880 -13.021 100.048 1.00 90.56 237 ASN A O 1
ATOM 1844 N N . TYR A 1 238 ? -58.533 -13.023 102.278 1.00 90.31 238 TYR A N 1
ATOM 1845 C CA . TYR A 1 238 ? -57.061 -13.054 102.253 1.00 90.31 238 TYR A CA 1
ATOM 1846 C C . TYR A 1 238 ? -56.460 -14.466 102.404 1.00 90.31 238 TYR A C 1
ATOM 1848 O O . TYR A 1 238 ? -55.243 -14.616 102.483 1.00 90.31 238 TYR A O 1
ATOM 1856 N N . GLY A 1 239 ? -57.292 -15.509 102.418 1.00 87.94 239 GLY A N 1
ATOM 1857 C CA . GLY A 1 239 ? -56.879 -16.912 102.516 1.00 87.94 239 GLY A CA 1
ATOM 1858 C C . GLY A 1 239 ? -56.724 -17.449 103.941 1.00 87.94 239 GLY A C 1
ATOM 1859 O O . GLY A 1 239 ? -56.369 -18.610 104.105 1.00 87.94 239 GLY A O 1
ATOM 1860 N N . ASN A 1 240 ? -57.005 -16.635 104.961 1.00 85.81 240 ASN A N 1
ATOM 1861 C CA . ASN A 1 240 ? -56.995 -17.010 106.380 1.00 85.81 240 ASN A CA 1
ATOM 1862 C C . ASN A 1 240 ? -58.407 -17.132 106.987 1.00 85.81 240 ASN A C 1
ATOM 1864 O O . ASN A 1 240 ? -58.550 -17.206 108.204 1.00 85.81 240 ASN A O 1
ATOM 1868 N N . GLU A 1 241 ? -59.454 -17.094 106.162 1.00 86.88 241 GLU A N 1
ATOM 1869 C CA . GLU A 1 241 ? -60.841 -17.190 106.625 1.00 86.88 241 GLU A CA 1
ATOM 1870 C C . GLU A 1 241 ? -61.262 -18.658 106.815 1.00 86.88 241 GLU A C 1
ATOM 1872 O O . GLU A 1 241 ? -60.879 -19.502 105.999 1.00 86.88 241 GLU A O 1
ATOM 1877 N N . PRO A 1 242 ? -62.039 -18.976 107.869 1.00 88.25 242 PRO A N 1
ATOM 1878 C CA . PRO A 1 242 ? -62.530 -20.328 108.105 1.00 88.25 242 PRO A CA 1
ATOM 1879 C C . PRO A 1 242 ? -63.547 -20.749 107.042 1.00 88.25 242 PRO A C 1
ATOM 1881 O O . PRO A 1 242 ? -64.255 -19.922 106.462 1.00 88.25 242 PRO A O 1
ATOM 1884 N N . ASP A 1 243 ? -63.651 -22.057 106.817 1.00 90.31 243 ASP A N 1
ATOM 1885 C CA . ASP A 1 243 ? -64.694 -22.611 105.955 1.00 90.31 243 ASP A CA 1
ATOM 1886 C C . ASP A 1 243 ? -66.091 -22.432 106.580 1.00 90.31 243 ASP A C 1
ATOM 1888 O O . ASP A 1 243 ? -66.254 -22.397 107.803 1.00 90.31 243 ASP A O 1
ATOM 1892 N N . ALA A 1 244 ? -67.130 -22.396 105.742 1.00 90.06 244 ALA A N 1
ATOM 1893 C CA . ALA A 1 244 ? -68.517 -22.291 106.189 1.00 90.06 244 ALA A CA 1
ATOM 1894 C C . ALA A 1 244 ? -68.888 -23.399 107.193 1.00 90.06 244 ALA A C 1
ATOM 1896 O O . ALA A 1 244 ? -69.603 -23.145 108.164 1.00 90.06 244 ALA A O 1
ATOM 1897 N N . GLY A 1 245 ? -68.370 -24.620 107.006 1.00 92.56 245 GLY A N 1
ATOM 1898 C CA . GLY A 1 245 ? -68.586 -25.722 107.943 1.00 92.56 245 GLY A CA 1
ATOM 1899 C C . GLY A 1 245 ? -67.920 -25.514 109.307 1.00 92.56 245 GLY A C 1
ATOM 1900 O O . GLY A 1 245 ? -68.488 -25.917 110.324 1.00 92.56 245 GLY A O 1
ATOM 1901 N N . GLN A 1 246 ? -66.751 -24.866 109.341 1.00 88.44 246 GLN A N 1
ATOM 1902 C CA . GLN A 1 246 ? -66.009 -24.579 110.574 1.00 88.44 246 GLN A CA 1
ATOM 1903 C C . GLN A 1 246 ? -66.699 -23.491 111.402 1.00 88.44 246 GLN A C 1
ATOM 1905 O O . GLN A 1 246 ? -66.815 -23.631 112.615 1.00 88.44 246 GLN A O 1
ATOM 1910 N N . VAL A 1 247 ? -67.256 -22.464 110.752 1.00 88.31 247 VAL A N 1
ATOM 1911 C CA . VAL A 1 247 ? -68.018 -21.408 111.442 1.00 88.31 247 VAL A CA 1
ATOM 1912 C C . VAL A 1 247 ? -69.314 -21.947 112.060 1.00 88.31 247 VAL A C 1
ATOM 1914 O O . VAL A 1 247 ? -69.701 -21.524 113.146 1.00 88.31 247 VAL A O 1
ATOM 1917 N N . LEU A 1 248 ? -69.982 -22.908 111.409 1.00 91.81 248 LEU A N 1
ATOM 1918 C CA . LEU A 1 248 ? -71.187 -23.550 111.956 1.00 91.81 248 LEU A CA 1
ATOM 1919 C C . LEU A 1 248 ? -70.902 -24.437 113.183 1.00 91.81 248 LEU A C 1
ATOM 1921 O O . LEU A 1 248 ? -71.830 -24.752 113.928 1.00 91.81 248 LEU A O 1
ATOM 1925 N N . ARG A 1 249 ? -69.654 -24.887 113.372 1.00 91.25 249 ARG A N 1
ATOM 1926 C CA . ARG A 1 249 ? -69.227 -25.795 114.452 1.00 91.25 249 ARG A CA 1
ATOM 1927 C C . ARG A 1 249 ? -67.866 -25.352 115.015 1.00 91.25 249 ARG A C 1
ATOM 1929 O O . ARG A 1 249 ? -66.870 -26.044 114.785 1.00 91.25 249 ARG A O 1
ATOM 1936 N N . PRO A 1 250 ? -67.807 -24.209 115.720 1.00 90.38 250 PRO A N 1
ATOM 1937 C CA . PRO A 1 250 ? -66.542 -23.638 116.159 1.00 90.38 250 PRO A CA 1
ATOM 1938 C C . PRO A 1 250 ? -65.868 -24.501 117.242 1.00 90.38 250 PRO A C 1
ATOM 1940 O O . PRO A 1 250 ? -66.550 -25.218 117.984 1.00 90.38 250 PRO A O 1
ATOM 1943 N N . PRO A 1 251 ? -64.529 -24.450 117.368 1.00 89.06 251 PRO A N 1
ATOM 1944 C CA . PRO A 1 251 ? -63.826 -25.094 118.472 1.00 89.06 251 PRO A CA 1
ATOM 1945 C C . PRO A 1 251 ? -64.178 -24.419 119.805 1.00 89.06 251 PRO A C 1
ATOM 1947 O O . PRO A 1 251 ? -64.424 -23.218 119.851 1.00 89.06 251 PRO A O 1
ATOM 1950 N N . LEU A 1 252 ? -64.096 -25.156 120.919 1.00 89.38 252 LEU A N 1
ATOM 1951 C CA . LEU A 1 252 ? -64.368 -24.621 122.270 1.00 89.38 252 LEU A CA 1
ATOM 1952 C C . LEU A 1 252 ? -63.508 -23.392 122.630 1.00 89.38 252 LEU A C 1
ATOM 1954 O O . LEU A 1 252 ? -63.874 -22.592 123.482 1.00 89.38 252 LEU A O 1
ATOM 1958 N N . ALA A 1 253 ? -62.348 -23.238 121.988 1.00 89.75 253 ALA A N 1
ATOM 1959 C CA . ALA A 1 253 ? -61.453 -22.104 122.188 1.00 89.75 253 ALA A CA 1
ATOM 1960 C C . ALA A 1 253 ? -61.941 -20.795 121.537 1.00 89.75 253 ALA A C 1
ATOM 1962 O O . ALA A 1 253 ? -61.465 -19.725 121.919 1.00 89.75 253 ALA A O 1
ATOM 1963 N N . ALA A 1 254 ? -62.890 -20.860 120.597 1.00 88.25 254 ALA A N 1
ATOM 1964 C CA . ALA A 1 254 ? -63.484 -19.673 119.986 1.00 88.25 254 ALA A CA 1
ATOM 1965 C C . ALA A 1 254 ? -64.264 -18.841 121.020 1.00 88.25 254 ALA A C 1
ATOM 1967 O O . ALA A 1 254 ? -64.198 -17.613 120.987 1.00 88.25 254 ALA A O 1
ATOM 1968 N N . ASP A 1 255 ? -64.900 -19.497 122.003 1.00 88.81 255 ASP A N 1
ATOM 1969 C CA . ASP A 1 255 ? -65.606 -18.839 123.116 1.0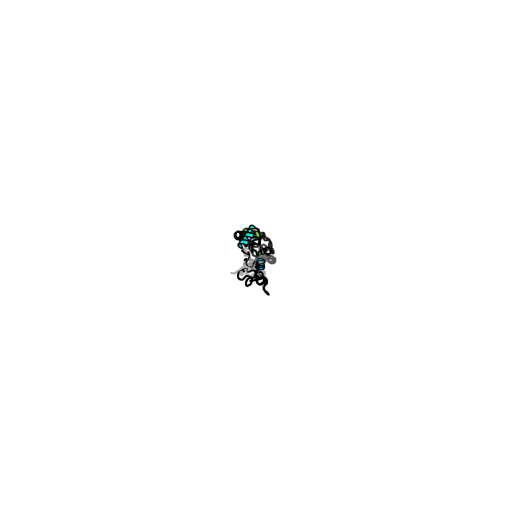0 88.81 255 ASP A CA 1
ATOM 1970 C C . ASP A 1 255 ? -64.661 -17.995 123.992 1.00 88.81 255 ASP A C 1
ATOM 1972 O O . ASP A 1 255 ? -65.086 -17.044 124.648 1.00 88.81 255 ASP A O 1
ATOM 1976 N N . LEU A 1 256 ? -63.360 -18.312 123.979 1.00 90.69 256 LEU A N 1
ATOM 1977 C CA . LEU A 1 256 ? -62.307 -17.576 124.687 1.00 90.69 256 LEU A CA 1
ATOM 1978 C C . LEU A 1 256 ? -61.681 -16.453 123.837 1.00 90.69 256 LEU A C 1
ATOM 1980 O O . LEU A 1 256 ? -60.747 -15.794 124.292 1.00 90.69 256 LEU A O 1
ATOM 1984 N N . GLY A 1 257 ? -62.170 -16.231 122.613 1.00 87.81 257 GLY A N 1
ATOM 1985 C CA . GLY A 1 257 ? -61.670 -15.198 121.700 1.00 87.81 257 GLY A CA 1
ATOM 1986 C C . GLY A 1 257 ? -60.367 -15.555 120.975 1.00 87.81 257 GLY A C 1
ATOM 1987 O O . GLY A 1 257 ? -59.706 -14.662 120.447 1.00 87.81 257 GLY A O 1
ATOM 1988 N N . ILE A 1 258 ? -59.982 -16.835 120.950 1.00 88.50 258 ILE A N 1
ATOM 1989 C CA . ILE A 1 258 ? -58.817 -17.330 120.200 1.00 88.50 258 ILE A CA 1
ATOM 1990 C C . ILE A 1 258 ? -59.233 -17.521 118.734 1.00 88.50 258 ILE A C 1
ATOM 1992 O O . ILE A 1 258 ? -60.233 -18.185 118.468 1.00 88.50 258 ILE A O 1
ATOM 1996 N N . SER A 1 259 ? -58.493 -16.944 117.780 1.00 86.62 259 SER A N 1
ATOM 1997 C CA . SER A 1 259 ? -58.830 -17.040 116.350 1.00 86.62 259 SER A CA 1
ATOM 1998 C C . SER A 1 259 ? -58.369 -18.364 115.729 1.00 86.62 259 SER A C 1
ATOM 2000 O O . SER A 1 259 ? -57.338 -18.915 116.114 1.00 86.62 259 SER A O 1
ATOM 2002 N N . ASP A 1 260 ? -59.092 -18.865 114.722 1.00 85.88 260 ASP A N 1
ATOM 2003 C CA . ASP A 1 260 ? -58.764 -20.145 114.066 1.00 85.88 260 ASP A CA 1
ATOM 2004 C C . ASP A 1 260 ? -57.356 -20.142 113.437 1.00 85.88 260 ASP A C 1
ATOM 2006 O O . ASP A 1 260 ? -56.627 -21.135 113.485 1.00 85.88 260 ASP A O 1
ATOM 2010 N N . GLU A 1 261 ? -56.915 -18.990 112.927 1.00 87.06 261 GLU A N 1
ATOM 2011 C CA . GLU A 1 261 ? -55.562 -18.793 112.396 1.00 87.06 261 GLU A CA 1
ATOM 2012 C C . GLU A 1 261 ? -54.455 -18.964 113.456 1.00 87.06 261 GLU A C 1
ATOM 2014 O O . GLU A 1 261 ? -53.353 -19.379 113.106 1.00 87.06 261 GLU A O 1
ATOM 2019 N N . GLN A 1 262 ? -54.721 -18.715 114.749 1.00 85.12 262 GLN A N 1
ATOM 2020 C CA . GLN A 1 262 ? -53.732 -18.861 115.836 1.00 85.12 262 GLN A CA 1
ATOM 2021 C C . GLN A 1 262 ? -53.407 -20.324 116.176 1.00 85.12 262 GLN A C 1
ATOM 2023 O O . GLN A 1 262 ? -52.403 -20.600 116.847 1.00 85.12 262 GLN A O 1
ATOM 2028 N N . PHE A 1 263 ? -54.249 -21.266 115.741 1.00 85.38 263 PHE A N 1
ATOM 2029 C CA . PHE A 1 263 ? -53.969 -22.700 115.829 1.00 85.38 263 PHE A CA 1
ATOM 2030 C C . PHE A 1 263 ? -53.107 -23.186 114.663 1.00 85.38 263 PHE A C 1
ATOM 2032 O O . PHE A 1 263 ? -52.287 -24.083 114.844 1.00 85.38 263 PHE A O 1
ATOM 2039 N N . VAL A 1 264 ? -53.280 -22.585 113.482 1.00 87.00 264 VAL A N 1
ATOM 2040 C CA . VAL A 1 264 ? -52.555 -22.940 112.251 1.00 87.00 264 VAL A CA 1
ATOM 2041 C C . VAL A 1 264 ? -51.241 -22.162 112.117 1.00 87.00 264 VAL A C 1
ATOM 2043 O O . VAL A 1 264 ? -50.341 -22.587 111.392 1.00 87.00 264 VAL A O 1
ATOM 2046 N N . SER A 1 265 ? -51.095 -21.037 112.823 1.00 84.31 265 SER A N 1
ATOM 2047 C CA . SER A 1 265 ? -49.868 -20.244 112.831 1.00 84.31 265 SER A CA 1
ATOM 2048 C C . SER A 1 265 ? -48.680 -21.109 113.253 1.00 84.31 265 SER A C 1
ATOM 2050 O O . SER A 1 265 ? -48.705 -21.710 114.330 1.00 84.31 265 SER A O 1
ATOM 2052 N N . LEU A 1 266 ? -47.637 -21.145 112.422 1.00 85.31 266 LEU A N 1
ATOM 2053 C CA . LEU A 1 266 ? -46.381 -21.817 112.745 1.00 85.31 266 LEU A CA 1
ATOM 2054 C C . LEU A 1 266 ? -45.789 -21.179 114.018 1.00 85.31 266 LEU A C 1
ATOM 2056 O O . LEU A 1 266 ? -45.608 -19.960 114.052 1.00 85.31 266 LEU A O 1
ATOM 2060 N N . ARG A 1 267 ? -45.539 -21.985 115.055 1.00 70.25 267 ARG A N 1
ATOM 2061 C CA . ARG A 1 267 ? -44.939 -21.555 116.329 1.00 70.25 267 ARG A CA 1
ATOM 2062 C C . ARG A 1 267 ? -43.483 -21.977 116.421 1.00 70.25 267 ARG A C 1
ATOM 2064 O O . ARG A 1 267 ? -43.179 -23.093 115.946 1.00 70.25 267 ARG A O 1
#

Organism: NCBI:txid47790

Foldseek 3Di:
DDPCCQCPPVPDHRDPPDDDPPCDVPVDDPDDDDCPPVVVVVPVVCCVVPVPVDDPPPDVVVQVVCCVPVVDDDPPDDDDPPDPCVVVVDDPVPDDDDDDDPDPPPPPVVCVVCVVPPPVPDDDPDDDPVVVVCCQQVDDDPPDPHRPPDPDDPVADPPDDDDDDPDPDPDDDDPVCVVVDDDDPVRVDDDPPPPFDPDPPRGPDDDVPCPPPDPDQDQAQCVDDDDPDDDPPDPGHNPQDDDPVCVVPDDPCVVVVDGPVNVVDDD